Protein AF-A0A0E0EX25-F1 (afdb_monomer_lite)

Organism: NCBI:txid40149

Sequence (185 aa):
MSDLLLASSPVHKKVPVLIHNGKPICESRIILEYIIDEVFPVDGAALLPADPYDWAVARFWAAYIDDKFVAPWAPMFKGKTEEEKAEGIKQILAAVETLEGALKGCSKEKPFFGGGTVGLVDIMLGAHIPGVRATEVLTGAKIFNAAITPLLALWTERFGELDTPKKVLPDVNGMVEYVKRRQAQ

Foldseek 3Di:
DDPVLCVQCVPPSDDDWDQDPNHIDHDPLRVLVCCCVPVCVPVSCLQADPDVVSRVLLVVLLVLCVPQQVVLVVQLLAPPDPVSVVVSLVSNLVSLLVVLVCQVVQQVPALESSHPDHHSNLVSVLLCLLVQLLCCVVPVDDRCDCVRRVSSVSSNVVSCPDPVVVVPHDHNVVNNVVSVVSSVD

Radius of gyration: 17.14 Å; chains: 1; bounding box: 37×46×45 Å

Structure (mmCIF, N/CA/C/O backbone):
data_AF-A0A0E0EX25-F1
#
_entry.id   AF-A0A0E0EX25-F1
#
loop_
_atom_site.group_PDB
_atom_site.id
_atom_site.type_symbol
_atom_site.label_atom_id
_atom_site.label_alt_id
_atom_site.label_comp_id
_atom_site.label_asym_id
_atom_site.label_entity_id
_atom_site.label_seq_id
_atom_site.pdbx_PDB_ins_code
_atom_site.Cartn_x
_atom_site.Cartn_y
_atom_site.Cartn_z
_atom_site.occupancy
_atom_site.B_iso_or_equiv
_atom_site.auth_seq_id
_atom_site.auth_comp_id
_atom_site.auth_asym_id
_atom_site.auth_atom_id
_atom_site.pdbx_PDB_model_num
ATOM 1 N N . MET A 1 1 ? -3.903 -23.939 10.586 1.00 66.94 1 MET A N 1
ATOM 2 C CA . MET A 1 1 ? -2.856 -23.577 9.602 1.00 66.94 1 MET A CA 1
ATOM 3 C C . MET A 1 1 ? -2.668 -24.780 8.685 1.00 66.94 1 MET A C 1
ATOM 5 O O . MET A 1 1 ? -2.712 -25.876 9.220 1.00 66.94 1 MET A O 1
ATOM 9 N N . SER A 1 2 ? -2.539 -24.612 7.364 1.00 89.81 2 SER A N 1
ATOM 10 C CA . SER A 1 2 ? -2.389 -25.745 6.424 1.00 89.81 2 SER A CA 1
ATOM 11 C C . SER A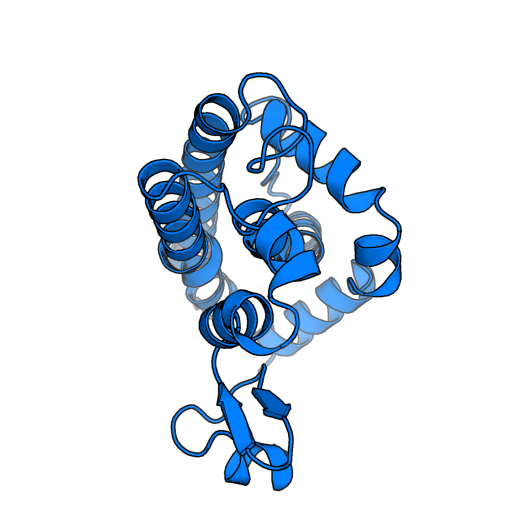 1 2 ? -0.974 -26.338 6.459 1.00 89.81 2 SER A C 1
ATOM 13 O O . SER A 1 2 ? -0.009 -25.578 6.566 1.00 89.81 2 SER A O 1
ATOM 15 N N . ASP A 1 3 ? -0.849 -27.660 6.303 1.00 92.88 3 ASP A N 1
ATOM 16 C CA . ASP A 1 3 ? 0.438 -28.373 6.234 1.00 92.88 3 ASP A CA 1
ATOM 17 C C . ASP A 1 3 ? 1.325 -27.854 5.097 1.00 92.88 3 ASP A C 1
ATOM 19 O O . ASP A 1 3 ? 2.529 -27.672 5.277 1.00 92.88 3 ASP A O 1
ATOM 23 N N . LEU A 1 4 ? 0.721 -27.508 3.953 1.00 93.44 4 LEU A N 1
ATOM 24 C CA . LEU A 1 4 ? 1.442 -26.930 2.817 1.00 93.44 4 LEU A CA 1
ATOM 25 C C . LEU A 1 4 ? 2.128 -25.610 3.194 1.00 93.44 4 LEU A C 1
ATOM 27 O O . LEU A 1 4 ? 3.269 -25.369 2.802 1.00 93.44 4 LEU A O 1
ATOM 31 N N . LEU A 1 5 ? 1.457 -24.759 3.975 1.00 92.75 5 LEU A N 1
ATOM 32 C CA . LEU A 1 5 ? 2.019 -23.481 4.415 1.00 92.75 5 LEU A CA 1
ATOM 33 C C . LEU A 1 5 ? 3.150 -23.686 5.426 1.00 92.75 5 LEU A C 1
ATOM 35 O O . LEU A 1 5 ? 4.168 -23.008 5.342 1.00 92.75 5 LEU A O 1
ATOM 39 N N . LEU A 1 6 ? 2.987 -24.621 6.365 1.00 92.62 6 LEU A N 1
ATOM 40 C CA . LEU A 1 6 ? 4.024 -24.932 7.350 1.00 92.62 6 LEU A CA 1
ATOM 41 C C . LEU A 1 6 ? 5.286 -25.494 6.684 1.00 92.62 6 LEU A C 1
ATOM 43 O O . LEU A 1 6 ? 6.388 -25.142 7.095 1.00 92.62 6 LEU A O 1
ATOM 47 N N . ALA A 1 7 ? 5.126 -26.305 5.635 1.00 93.88 7 ALA A N 1
ATOM 48 C CA . ALA A 1 7 ? 6.240 -26.810 4.839 1.00 93.88 7 ALA A CA 1
ATOM 49 C C . ALA A 1 7 ? 6.899 -25.714 3.983 1.00 93.88 7 ALA A C 1
ATOM 51 O O . ALA A 1 7 ? 8.119 -25.694 3.840 1.00 93.88 7 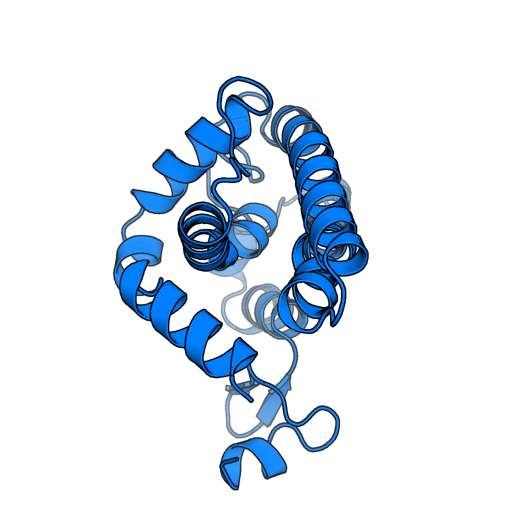ALA A O 1
ATOM 52 N N . SER A 1 8 ? 6.105 -24.792 3.430 1.00 94.50 8 SER A N 1
ATOM 53 C CA . SER A 1 8 ? 6.590 -23.785 2.474 1.00 94.50 8 SER A CA 1
ATOM 54 C C . SER A 1 8 ? 7.119 -22.501 3.133 1.00 94.50 8 SER A C 1
ATOM 56 O O . SER A 1 8 ? 7.941 -21.810 2.544 1.00 94.50 8 SER A O 1
ATOM 58 N N . SER A 1 9 ? 6.686 -22.179 4.355 1.00 94.75 9 SER A N 1
ATOM 59 C CA . SER A 1 9 ? 7.183 -21.056 5.169 1.00 94.75 9 SER A CA 1
ATOM 60 C C . SER A 1 9 ? 7.488 -21.533 6.597 1.00 94.75 9 SER A C 1
ATOM 62 O O . SER A 1 9 ? 6.801 -21.154 7.549 1.00 94.75 9 SER A O 1
ATOM 64 N N . PRO A 1 10 ? 8.505 -22.392 6.791 1.00 91.75 10 PRO A N 1
ATOM 65 C CA . PRO A 1 10 ? 8.758 -23.007 8.095 1.00 91.75 10 PRO A CA 1
ATOM 66 C C . PRO A 1 10 ? 9.225 -21.996 9.154 1.00 91.75 10 PRO A C 1
ATOM 68 O O . PRO A 1 10 ? 8.949 -22.181 10.341 1.00 91.75 10 PRO A O 1
ATOM 71 N N . VAL A 1 11 ? 9.894 -20.915 8.730 1.00 94.38 11 VAL A N 1
ATOM 72 C CA . VAL A 1 11 ? 10.439 -19.872 9.616 1.00 94.38 11 VAL A CA 1
ATOM 73 C C . VAL A 1 11 ? 9.329 -18.969 10.153 1.00 94.38 11 VAL A C 1
ATOM 75 O O . VAL A 1 11 ? 9.140 -18.869 11.364 1.00 94.38 11 VAL A O 1
ATOM 78 N N . HIS A 1 12 ? 8.577 -18.318 9.262 1.00 91.31 12 HIS A N 1
ATOM 79 C CA . HIS A 1 12 ? 7.596 -17.304 9.657 1.00 91.31 12 HIS A CA 1
ATOM 80 C C . HIS A 1 12 ? 6.173 -17.845 9.767 1.00 91.31 12 HIS A C 1
ATOM 82 O O . HIS A 1 12 ? 5.381 -17.281 10.521 1.00 91.31 12 HIS A O 1
ATOM 88 N N . LYS A 1 13 ? 5.847 -18.941 9.066 1.00 93.31 13 LYS A N 1
ATOM 89 C CA . LYS A 1 13 ? 4.508 -19.557 9.038 1.00 93.31 13 LYS A CA 1
ATOM 90 C C . LYS A 1 13 ? 3.436 -18.547 8.614 1.00 93.31 13 LYS A C 1
ATOM 92 O O . LYS A 1 13 ? 2.322 -18.545 9.142 1.00 93.31 13 LYS A O 1
ATOM 97 N N . LYS A 1 14 ? 3.802 -17.659 7.686 1.00 90.38 14 LYS A N 1
ATOM 98 C CA . LYS A 1 14 ? 2.995 -16.532 7.206 1.00 90.38 14 LYS A CA 1
ATOM 99 C C . LYS A 1 14 ? 2.774 -16.623 5.703 1.00 90.38 14 LYS A C 1
ATOM 101 O O . LYS A 1 14 ? 3.571 -17.207 4.978 1.00 90.38 14 LYS A O 1
ATOM 106 N N . VAL A 1 15 ? 1.676 -16.015 5.271 1.00 92.69 15 VAL A N 1
ATOM 107 C CA . VAL A 1 15 ? 1.385 -15.710 3.868 1.00 92.69 15 VAL A CA 1
ATOM 108 C C . VAL A 1 15 ? 1.755 -14.248 3.576 1.00 92.69 15 VAL A C 1
ATOM 110 O O . VAL A 1 15 ? 1.723 -13.443 4.513 1.00 92.69 15 VAL A O 1
ATOM 113 N N . PRO A 1 16 ? 2.047 -13.886 2.312 1.00 94.56 16 PRO A N 1
ATOM 114 C CA . PRO A 1 16 ? 2.053 -14.745 1.119 1.00 94.56 16 PRO A CA 1
ATOM 115 C C . PRO A 1 16 ? 3.285 -15.658 1.003 1.00 94.56 16 PRO A C 1
ATOM 117 O O . PRO A 1 16 ? 4.352 -15.364 1.535 1.00 94.56 16 PRO A O 1
ATOM 120 N N . VAL A 1 17 ? 3.106 -16.765 0.273 1.00 96.06 17 VAL A N 1
ATOM 121 C CA . VAL A 1 17 ? 4.180 -17.652 -0.199 1.00 96.06 17 VAL A CA 1
ATOM 122 C C 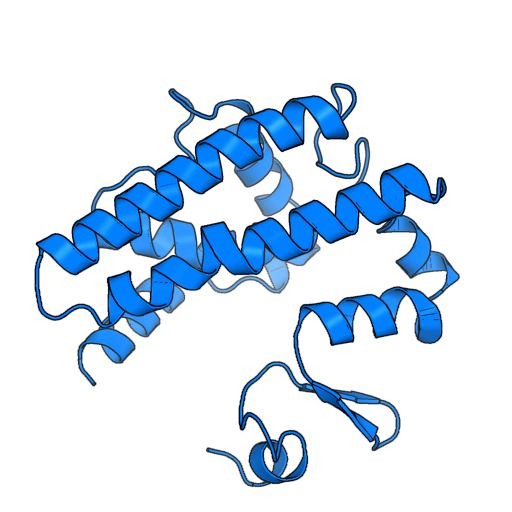. VAL A 1 17 ? 3.943 -17.924 -1.682 1.00 96.06 17 VAL A C 1
ATOM 124 O O . VAL A 1 17 ? 2.880 -18.426 -2.046 1.00 96.06 17 VAL A O 1
ATOM 127 N N . LEU A 1 18 ? 4.915 -17.598 -2.531 1.00 96.06 18 LEU A N 1
ATOM 128 C CA . LEU A 1 18 ? 4.928 -17.985 -3.941 1.00 96.06 18 LEU A CA 1
ATOM 129 C C . LEU A 1 18 ? 5.652 -19.325 -4.071 1.00 96.06 18 LEU A C 1
ATOM 131 O O . LEU A 1 18 ? 6.763 -19.465 -3.575 1.00 96.06 18 LEU A O 1
ATOM 135 N N . ILE A 1 19 ? 5.060 -20.299 -4.758 1.00 95.31 19 ILE A N 1
ATOM 136 C CA . ILE A 1 19 ? 5.727 -21.567 -5.077 1.00 95.31 19 ILE A CA 1
ATOM 137 C C . ILE A 1 19 ? 5.974 -21.596 -6.582 1.00 95.31 19 ILE A C 1
ATOM 139 O O . ILE A 1 19 ? 5.054 -21.854 -7.356 1.00 95.31 19 ILE A O 1
ATOM 143 N N . HIS A 1 20 ? 7.212 -21.334 -7.001 1.00 94.31 20 HIS A N 1
ATOM 144 C CA . HIS A 1 20 ? 7.607 -21.376 -8.408 1.00 94.31 20 HIS A CA 1
ATOM 145 C C . HIS A 1 20 ? 8.457 -22.625 -8.660 1.00 94.31 20 HIS A C 1
ATOM 147 O O . HIS A 1 20 ? 9.512 -22.804 -8.054 1.00 94.31 20 HIS A O 1
ATOM 153 N N . ASN A 1 21 ? 7.978 -23.530 -9.521 1.00 93.12 21 ASN A N 1
ATOM 154 C CA . ASN A 1 21 ? 8.639 -24.808 -9.832 1.00 93.12 21 ASN A CA 1
ATOM 155 C C . ASN A 1 21 ? 8.987 -25.637 -8.580 1.00 93.12 21 ASN A C 1
ATOM 157 O O . ASN A 1 21 ? 10.092 -26.159 -8.440 1.00 93.12 21 ASN A O 1
ATOM 161 N N . GLY A 1 22 ? 8.041 -25.712 -7.637 1.00 94.00 22 GLY A N 1
ATOM 162 C CA . GLY A 1 22 ? 8.198 -26.437 -6.372 1.00 94.00 22 GLY A CA 1
ATOM 163 C C . GLY A 1 22 ? 9.097 -25.747 -5.340 1.00 94.00 22 GLY A C 1
ATOM 164 O O . GLY A 1 22 ? 9.288 -26.292 -4.256 1.00 94.00 22 GLY A O 1
ATOM 165 N N . LYS A 1 23 ? 9.636 -24.558 -5.639 1.00 94.81 23 LYS A N 1
ATOM 166 C CA . LYS A 1 23 ? 10.504 -23.797 -4.734 1.00 94.81 23 LYS A CA 1
ATOM 167 C C . LYS A 1 23 ? 9.715 -22.658 -4.081 1.00 94.81 23 LYS A C 1
ATOM 169 O O . LYS A 1 23 ? 9.204 -21.801 -4.806 1.00 94.81 23 LYS A O 1
ATOM 174 N N . PRO A 1 24 ? 9.580 -22.644 -2.744 1.00 96.31 24 PRO A N 1
ATOM 175 C CA . PRO A 1 24 ? 8.846 -21.598 -2.052 1.00 96.31 24 PRO A CA 1
ATOM 176 C C . PRO A 1 24 ? 9.686 -20.327 -1.882 1.00 96.31 24 PRO A C 1
ATOM 178 O O . PRO A 1 24 ? 10.877 -20.384 -1.581 1.00 96.31 24 PRO A O 1
ATOM 181 N N . ILE A 1 25 ? 9.031 -19.178 -2.021 1.00 96.69 25 ILE A N 1
ATOM 182 C CA . ILE A 1 25 ? 9.562 -17.834 -1.793 1.00 96.69 25 ILE A CA 1
ATOM 183 C C . ILE A 1 25 ? 8.568 -17.124 -0.876 1.00 96.69 25 ILE A C 1
ATOM 185 O O . ILE A 1 25 ? 7.368 -17.103 -1.150 1.00 96.69 25 ILE A O 1
ATOM 189 N N . CYS A 1 26 ? 9.057 -16.601 0.245 1.00 96.25 26 CYS A N 1
ATOM 190 C CA . CYS A 1 26 ? 8.251 -15.951 1.280 1.00 96.25 26 CYS A CA 1
ATOM 191 C C . CYS A 1 26 ? 8.414 -14.429 1.230 1.00 96.25 26 CYS A C 1
ATOM 193 O O . CYS A 1 26 ? 9.350 -13.940 0.606 1.00 96.25 26 CYS A O 1
ATOM 195 N N . GLU A 1 27 ? 7.553 -13.725 1.973 1.00 93.69 27 GLU A N 1
ATOM 196 C CA . GLU A 1 27 ? 7.501 -12.260 2.110 1.00 93.69 27 GLU A CA 1
ATOM 197 C C . GLU A 1 27 ? 7.039 -11.547 0.832 1.00 93.69 27 GLU A C 1
ATOM 199 O O . GLU A 1 27 ? 7.623 -11.694 -0.237 1.00 93.69 27 GLU A O 1
ATOM 204 N N . SER A 1 28 ? 5.981 -10.738 0.934 1.00 93.69 28 SER A N 1
ATOM 205 C CA . SER A 1 28 ? 5.341 -10.079 -0.218 1.00 93.69 28 SER A CA 1
ATOM 206 C C . SER A 1 28 ? 6.319 -9.256 -1.055 1.00 93.69 28 SER A C 1
ATOM 208 O O . SER A 1 28 ? 6.321 -9.374 -2.278 1.00 93.69 28 SER A O 1
ATOM 210 N N . ARG A 1 29 ? 7.176 -8.458 -0.407 1.00 91.25 29 ARG A N 1
ATOM 211 C CA . ARG A 1 29 ? 8.156 -7.615 -1.100 1.00 91.25 29 ARG A CA 1
ATOM 212 C C . ARG A 1 29 ? 9.234 -8.437 -1.813 1.00 91.25 29 ARG A C 1
ATOM 214 O O . ARG A 1 29 ? 9.551 -8.135 -2.956 1.00 91.25 29 ARG A O 1
ATOM 221 N N . ILE A 1 30 ? 9.738 -9.501 -1.183 1.00 92.94 30 ILE A N 1
ATOM 222 C CA . ILE A 1 30 ? 10.729 -10.404 -1.797 1.00 92.94 30 ILE A CA 1
ATOM 223 C C . ILE A 1 30 ? 10.100 -11.167 -2.970 1.00 92.94 30 ILE A C 1
ATOM 225 O O . ILE A 1 30 ? 10.722 -11.320 -4.016 1.00 92.94 30 ILE A O 1
ATOM 229 N N . ILE A 1 31 ? 8.848 -11.610 -2.825 1.00 94.31 31 ILE A N 1
ATOM 230 C CA . ILE A 1 31 ? 8.086 -12.242 -3.907 1.00 94.31 31 ILE A CA 1
ATOM 231 C C . ILE A 1 31 ? 7.935 -11.282 -5.093 1.00 94.31 31 ILE A C 1
ATOM 233 O O . ILE A 1 31 ? 8.153 -11.697 -6.227 1.00 94.31 31 ILE A O 1
ATOM 237 N N . LEU A 1 32 ? 7.578 -10.016 -4.850 1.00 91.00 32 LEU A N 1
ATOM 238 C CA . LEU A 1 32 ? 7.462 -9.012 -5.911 1.00 91.00 32 LEU A CA 1
ATOM 239 C C . LEU A 1 32 ? 8.802 -8.762 -6.606 1.00 91.00 32 LEU A C 1
ATOM 241 O O . LEU A 1 32 ? 8.840 -8.772 -7.831 1.00 91.00 32 LEU A O 1
ATOM 245 N N . GLU A 1 33 ? 9.889 -8.598 -5.849 1.00 88.62 33 GLU A N 1
ATOM 246 C CA . GLU A 1 33 ? 11.242 -8.449 -6.404 1.00 88.62 33 GLU A CA 1
ATOM 247 C C . GLU A 1 33 ? 11.617 -9.653 -7.283 1.00 88.62 33 GLU A C 1
ATOM 249 O O . GLU A 1 33 ? 12.028 -9.471 -8.422 1.00 88.62 33 GLU A O 1
ATOM 254 N N . TYR A 1 34 ? 11.365 -10.881 -6.823 1.00 91.19 34 TYR A N 1
ATOM 255 C CA . TYR A 1 34 ? 11.604 -12.088 -7.617 1.00 91.19 34 TYR A CA 1
ATOM 256 C C . TYR A 1 34 ? 10.767 -12.143 -8.903 1.00 91.19 34 TYR A C 1
ATOM 258 O O . TYR A 1 34 ? 11.266 -12.511 -9.965 1.00 91.19 34 TYR A O 1
ATOM 266 N N . ILE A 1 35 ? 9.482 -11.789 -8.824 1.00 90.12 35 ILE A N 1
ATOM 267 C CA . ILE A 1 35 ? 8.600 -11.761 -9.996 1.00 90.12 35 ILE A CA 1
ATOM 268 C C . ILE A 1 35 ? 9.120 -10.758 -11.029 1.00 90.12 35 ILE A C 1
ATOM 270 O O . ILE A 1 35 ? 9.128 -11.071 -12.219 1.00 90.12 35 ILE A O 1
ATOM 274 N N . ILE A 1 36 ? 9.549 -9.583 -10.566 1.00 86.75 36 ILE A N 1
ATOM 275 C CA . ILE A 1 36 ? 10.040 -8.499 -11.413 1.00 86.75 36 ILE A CA 1
ATOM 276 C C . ILE A 1 36 ? 11.385 -8.853 -12.049 1.00 86.75 36 ILE A C 1
ATOM 278 O O . ILE A 1 36 ? 11.526 -8.691 -13.256 1.00 86.75 36 ILE A O 1
ATOM 282 N N . ASP A 1 37 ? 12.343 -9.346 -11.265 1.00 82.94 37 ASP A N 1
ATOM 283 C CA . ASP A 1 37 ? 13.721 -9.541 -11.724 1.00 82.94 37 ASP A CA 1
ATOM 284 C C . ASP A 1 37 ? 13.894 -10.858 -12.510 1.00 82.94 37 ASP A C 1
ATOM 286 O O . ASP A 1 37 ? 14.666 -10.909 -13.465 1.00 82.94 37 ASP A O 1
ATOM 290 N N . GLU A 1 38 ? 13.160 -11.920 -12.151 1.00 83.69 38 GLU A N 1
ATOM 291 C CA . GLU A 1 38 ? 13.443 -13.284 -12.633 1.00 83.69 38 GLU A CA 1
ATOM 292 C C . GLU A 1 38 ? 12.303 -13.923 -13.439 1.00 83.69 38 GLU A C 1
ATOM 294 O O . GLU A 1 38 ? 12.555 -14.655 -14.396 1.00 83.69 38 GLU A O 1
ATOM 299 N N . VAL A 1 39 ? 11.039 -13.704 -13.060 1.00 83.88 39 VAL A N 1
ATOM 300 C CA . VAL A 1 39 ? 9.907 -14.434 -13.673 1.00 83.88 39 VAL A CA 1
ATOM 301 C C . VAL A 1 39 ? 9.378 -13.722 -14.913 1.00 83.88 39 VAL A C 1
ATOM 303 O O . VAL A 1 39 ? 9.138 -14.358 -15.938 1.00 83.88 39 VAL A O 1
ATOM 306 N N . PHE A 1 40 ? 9.211 -12.404 -14.829 1.00 84.00 40 PHE A N 1
ATOM 307 C CA . PHE A 1 40 ? 8.751 -11.567 -15.931 1.00 84.00 40 PHE A CA 1
ATOM 308 C C . PHE A 1 40 ? 9.690 -10.370 -16.100 1.00 84.00 40 PHE A C 1
ATOM 310 O O . PHE A 1 40 ? 9.257 -9.242 -15.915 1.00 84.00 40 PHE A O 1
ATOM 317 N N . PRO A 1 41 ? 10.965 -10.564 -16.473 1.00 77.81 41 PRO A N 1
ATOM 318 C CA . PRO A 1 41 ? 11.944 -9.474 -16.503 1.00 77.81 41 PRO A CA 1
ATOM 319 C C . PRO A 1 41 ? 11.566 -8.333 -17.456 1.00 77.81 41 PRO A C 1
ATOM 321 O O . PRO A 1 41 ? 11.896 -7.182 -17.200 1.00 77.81 41 PRO A O 1
ATOM 324 N N . VAL A 1 42 ? 10.847 -8.619 -18.547 1.00 78.06 42 VAL A N 1
ATOM 325 C CA . VAL A 1 42 ? 10.427 -7.591 -19.515 1.00 78.06 42 VAL A CA 1
ATOM 326 C C . VAL A 1 42 ? 9.202 -6.820 -19.016 1.00 78.06 42 VAL A C 1
ATOM 328 O O . VAL A 1 42 ? 9.245 -5.596 -18.920 1.00 78.06 42 VAL A O 1
ATOM 331 N N . ASP A 1 43 ? 8.122 -7.522 -18.665 1.00 75.38 43 ASP A N 1
ATOM 332 C CA . ASP A 1 43 ? 6.877 -6.884 -18.212 1.00 75.38 43 ASP A CA 1
ATOM 333 C C . ASP A 1 43 ? 6.992 -6.339 -16.778 1.00 75.38 43 ASP A C 1
ATOM 335 O O . ASP A 1 43 ? 6.430 -5.301 -16.440 1.00 75.38 43 ASP A O 1
ATOM 339 N N . GLY A 1 44 ? 7.754 -7.021 -15.928 1.00 70.38 44 GLY A N 1
ATOM 340 C CA . GLY A 1 44 ? 8.040 -6.657 -14.545 1.00 70.38 44 GLY A CA 1
ATOM 341 C C . GLY A 1 44 ? 8.963 -5.450 -14.429 1.00 70.38 44 GLY A C 1
ATOM 342 O O . GLY A 1 44 ? 8.747 -4.623 -13.544 1.00 70.38 44 GLY A O 1
ATOM 343 N N . ALA A 1 45 ? 9.917 -5.268 -15.353 1.00 69.44 45 ALA A N 1
ATOM 344 C CA . ALA A 1 45 ? 10.720 -4.045 -15.412 1.00 69.44 45 ALA A CA 1
ATOM 345 C C . ALA A 1 45 ? 9.855 -2.786 -15.584 1.00 69.44 45 ALA A C 1
ATOM 347 O O . ALA A 1 45 ? 10.257 -1.718 -15.138 1.00 69.44 45 ALA A O 1
ATOM 348 N N . ALA A 1 46 ? 8.642 -2.892 -16.143 1.00 77.69 46 ALA A N 1
ATOM 349 C CA . ALA A 1 46 ? 7.715 -1.762 -16.230 1.00 77.69 46 ALA A CA 1
ATOM 350 C C . ALA A 1 46 ? 7.191 -1.282 -14.858 1.00 77.69 46 ALA A C 1
ATOM 352 O O . ALA A 1 46 ? 6.652 -0.178 -14.765 1.00 77.69 46 ALA A O 1
ATOM 353 N N . LEU A 1 47 ? 7.351 -2.082 -13.794 1.00 80.75 47 LEU A N 1
ATOM 354 C CA . LEU A 1 47 ? 6.981 -1.724 -12.419 1.00 80.75 47 LEU A CA 1
ATOM 355 C C . LEU A 1 47 ? 8.088 -0.969 -11.673 1.00 80.75 47 LEU A C 1
ATOM 357 O O . LEU A 1 47 ? 7.840 -0.440 -10.583 1.00 80.75 47 LEU A O 1
ATOM 361 N N . LEU A 1 48 ? 9.298 -0.915 -12.231 1.00 81.00 48 LEU A N 1
ATOM 362 C CA . LEU A 1 48 ? 10.441 -0.231 -11.643 1.00 81.00 48 LEU A CA 1
ATOM 363 C C . LEU A 1 48 ? 10.938 0.891 -12.561 1.00 81.00 48 LEU A C 1
ATOM 365 O O . LEU A 1 48 ? 10.897 0.772 -13.784 1.00 81.00 48 LEU A O 1
ATOM 369 N N . PRO A 1 49 ? 11.448 1.993 -11.996 1.00 81.44 49 PRO A N 1
ATOM 370 C CA . PRO A 1 49 ? 12.185 2.967 -12.785 1.00 81.44 49 PRO A CA 1
ATOM 371 C C . PRO A 1 49 ? 13.436 2.336 -13.411 1.00 81.44 49 PRO A C 1
ATOM 373 O O . PRO A 1 49 ? 14.133 1.559 -12.763 1.00 81.44 49 PRO A O 1
ATOM 376 N N . ALA A 1 50 ? 13.746 2.710 -14.655 1.00 81.62 50 ALA A N 1
ATOM 377 C CA . ALA A 1 50 ? 14.945 2.233 -15.349 1.00 81.62 50 ALA A CA 1
ATOM 378 C C . ALA A 1 50 ? 16.249 2.800 -14.756 1.00 81.62 50 ALA A C 1
ATOM 380 O O . ALA A 1 50 ? 17.308 2.189 -14.879 1.00 81.62 50 ALA A O 1
ATOM 381 N N . ASP A 1 51 ? 16.178 3.983 -14.144 1.00 88.25 51 ASP A N 1
ATOM 382 C CA . ASP A 1 51 ? 17.325 4.615 -13.505 1.00 88.25 51 ASP A CA 1
ATOM 383 C C . ASP A 1 51 ? 17.618 3.959 -12.136 1.00 88.25 51 ASP A C 1
ATOM 385 O O . ASP A 1 51 ? 16.707 3.846 -11.309 1.00 88.25 51 ASP A O 1
ATOM 389 N N . PRO A 1 52 ? 18.869 3.536 -11.856 1.00 89.69 52 PRO A N 1
ATOM 390 C CA . PRO A 1 52 ? 19.212 2.861 -10.603 1.00 89.69 52 PRO A CA 1
ATOM 391 C C . PRO A 1 52 ? 18.937 3.681 -9.337 1.00 89.69 52 PRO A C 1
ATOM 393 O O . PRO A 1 52 ? 18.669 3.103 -8.281 1.00 89.69 52 PRO A O 1
ATOM 396 N N . TYR A 1 53 ? 19.013 5.012 -9.414 1.00 91.44 53 TYR A N 1
ATOM 397 C CA . TYR A 1 53 ? 18.700 5.874 -8.281 1.00 91.44 53 TYR A CA 1
ATOM 398 C C . TYR A 1 53 ? 17.189 5.919 -8.044 1.00 91.44 53 TYR A C 1
ATOM 400 O O . TYR A 1 53 ? 16.744 5.644 -6.928 1.00 91.44 53 TYR A O 1
ATOM 408 N N . ASP A 1 54 ? 16.392 6.169 -9.086 1.00 89.50 54 ASP A N 1
ATOM 409 C CA . ASP A 1 54 ? 14.926 6.145 -8.980 1.00 89.50 54 ASP A CA 1
ATOM 410 C C . ASP A 1 54 ? 14.430 4.757 -8.508 1.00 89.50 54 ASP A C 1
ATOM 412 O O . ASP A 1 54 ? 13.485 4.650 -7.720 1.00 89.50 54 ASP A O 1
ATOM 416 N N . TRP A 1 55 ? 15.117 3.682 -8.905 1.00 89.19 55 TRP A N 1
ATOM 417 C CA . TRP A 1 55 ? 14.868 2.328 -8.410 1.00 89.19 55 TRP A CA 1
ATOM 418 C C . TRP A 1 55 ? 15.098 2.183 -6.901 1.00 89.19 55 TRP A C 1
ATOM 420 O O . TRP A 1 55 ? 14.239 1.657 -6.184 1.00 89.19 55 TRP A O 1
ATOM 430 N N . ALA A 1 56 ? 16.235 2.666 -6.394 1.00 92.88 56 ALA A N 1
ATOM 431 C CA . ALA A 1 56 ? 16.525 2.666 -4.962 1.00 92.88 56 ALA A CA 1
ATOM 432 C C . ALA A 1 56 ? 15.496 3.493 -4.172 1.00 92.88 56 ALA A C 1
ATOM 434 O O . ALA A 1 56 ? 15.067 3.073 -3.095 1.00 92.88 56 ALA A O 1
ATOM 435 N N . VAL A 1 57 ? 15.039 4.619 -4.728 1.00 94.75 57 VAL A N 1
ATOM 436 C CA . VAL A 1 57 ? 13.975 5.446 -4.137 1.00 94.75 57 VAL A CA 1
ATOM 437 C C . VAL A 1 57 ? 12.649 4.681 -4.059 1.00 94.75 57 VAL A C 1
ATOM 439 O O . VAL A 1 57 ? 11.990 4.706 -3.019 1.00 94.75 57 VAL A O 1
ATOM 442 N N . ALA A 1 58 ? 12.264 3.940 -5.104 1.00 93.19 58 ALA A N 1
ATOM 443 C CA . ALA A 1 58 ? 11.052 3.118 -5.077 1.00 93.19 58 ALA A CA 1
ATOM 444 C C . ALA A 1 58 ? 11.115 2.026 -3.991 1.00 93.19 58 ALA A C 1
ATOM 446 O O . ALA A 1 58 ? 10.151 1.824 -3.249 1.00 93.19 58 ALA A O 1
ATOM 447 N N . ARG A 1 59 ? 12.266 1.355 -3.843 1.00 93.44 59 ARG A N 1
ATOM 448 C CA . ARG A 1 59 ? 12.488 0.356 -2.781 1.00 93.44 59 ARG A CA 1
ATOM 449 C C . ARG A 1 59 ? 12.461 0.966 -1.383 1.00 93.44 59 ARG A C 1
ATOM 451 O O . ARG A 1 59 ? 11.905 0.357 -0.470 1.00 93.44 59 ARG A O 1
ATOM 458 N N . PHE A 1 60 ? 13.013 2.166 -1.218 1.00 96.50 60 PHE A N 1
ATOM 459 C CA . PHE A 1 60 ? 12.933 2.907 0.038 1.00 96.50 60 PHE A CA 1
ATOM 460 C C . PHE A 1 60 ? 11.476 3.161 0.442 1.00 96.50 60 PHE A C 1
ATOM 462 O O . PHE A 1 60 ? 11.094 2.865 1.572 1.00 96.50 60 PHE A O 1
ATOM 469 N N . TRP A 1 61 ? 10.638 3.640 -0.482 1.00 97.50 61 TRP A N 1
ATOM 470 C CA . TRP A 1 61 ? 9.225 3.883 -0.186 1.00 97.50 61 TRP A CA 1
ATOM 471 C C . TRP A 1 61 ? 8.436 2.597 0.066 1.00 97.50 61 TRP A C 1
ATOM 473 O O . TRP A 1 61 ? 7.575 2.585 0.942 1.00 97.50 61 TRP A O 1
ATOM 483 N N . ALA A 1 62 ? 8.757 1.500 -0.625 1.00 94.88 62 ALA A N 1
ATOM 484 C CA . ALA A 1 62 ? 8.179 0.192 -0.322 1.00 94.88 62 ALA A CA 1
ATOM 485 C C . ALA A 1 62 ? 8.493 -0.253 1.121 1.00 94.88 62 ALA A C 1
ATOM 487 O O . ALA A 1 62 ? 7.590 -0.672 1.839 1.00 94.88 62 ALA A O 1
ATOM 488 N N . ALA A 1 63 ? 9.741 -0.091 1.574 1.00 96.06 63 ALA A N 1
ATOM 489 C CA . ALA A 1 63 ? 10.122 -0.380 2.958 1.00 96.06 63 ALA A CA 1
ATOM 490 C C . ALA A 1 63 ? 9.448 0.575 3.960 1.00 96.06 63 ALA A C 1
ATOM 492 O O . ALA A 1 63 ? 8.974 0.143 5.008 1.00 96.06 63 ALA A O 1
ATOM 493 N N . TYR A 1 64 ? 9.335 1.864 3.621 1.00 98.00 64 TYR A N 1
ATOM 494 C CA . TYR A 1 64 ? 8.610 2.836 4.442 1.00 98.00 64 TYR A CA 1
ATOM 495 C C . TYR A 1 64 ? 7.145 2.428 4.647 1.00 98.00 64 TYR A C 1
ATOM 497 O O . TYR A 1 64 ? 6.625 2.555 5.754 1.00 98.00 64 TYR A O 1
ATOM 505 N N . ILE A 1 65 ? 6.477 1.921 3.605 1.00 97.88 65 ILE A N 1
ATOM 506 C CA . ILE A 1 65 ? 5.101 1.423 3.707 1.00 97.88 65 ILE A CA 1
ATOM 507 C C . ILE A 1 65 ? 5.028 0.281 4.725 1.00 97.88 65 ILE A C 1
ATOM 509 O O . ILE A 1 65 ? 4.217 0.359 5.646 1.00 97.88 65 ILE A O 1
ATOM 513 N N . ASP A 1 66 ? 5.895 -0.728 4.623 1.00 94.56 66 ASP A N 1
ATOM 514 C CA . ASP A 1 66 ? 5.914 -1.848 5.573 1.00 94.56 66 ASP A CA 1
ATOM 515 C C . ASP A 1 66 ? 6.129 -1.358 7.021 1.00 94.56 66 ASP A C 1
ATOM 517 O O . ASP A 1 66 ? 5.359 -1.692 7.928 1.00 94.56 66 ASP A O 1
ATOM 521 N N . ASP A 1 67 ? 7.126 -0.497 7.232 1.00 96.00 67 ASP A N 1
ATOM 522 C CA . ASP A 1 67 ? 7.584 -0.101 8.567 1.00 96.00 67 ASP A CA 1
ATOM 523 C C . ASP A 1 67 ? 6.714 0.966 9.240 1.00 96.00 67 ASP A C 1
ATOM 525 O O . ASP A 1 67 ? 6.584 0.986 10.466 1.00 96.00 67 ASP A O 1
ATOM 529 N N . LYS A 1 68 ? 6.177 1.913 8.465 1.00 97.25 68 LYS A N 1
ATOM 530 C CA . LYS A 1 68 ? 5.510 3.115 8.995 1.00 97.25 68 LYS A CA 1
ATOM 531 C C . LYS A 1 68 ? 4.022 3.138 8.726 1.00 97.25 68 LYS A C 1
ATOM 533 O O . LYS A 1 68 ? 3.288 3.690 9.537 1.00 97.25 68 LYS A O 1
ATOM 538 N N . PHE A 1 69 ? 3.572 2.536 7.630 1.00 96.75 69 PHE A N 1
ATOM 539 C CA . PHE A 1 69 ? 2.154 2.495 7.302 1.00 96.75 69 PHE A CA 1
ATOM 540 C C . PHE A 1 69 ? 1.497 1.189 7.748 1.00 96.75 69 PHE A C 1
ATOM 542 O O . PHE A 1 69 ? 0.419 1.244 8.329 1.00 96.75 69 PHE A O 1
ATOM 549 N N . VAL A 1 70 ? 2.134 0.032 7.535 1.00 94.50 70 VAL A N 1
ATOM 550 C CA . VAL A 1 70 ? 1.552 -1.294 7.813 1.00 94.50 70 VAL A CA 1
ATOM 551 C C . VAL A 1 70 ? 1.820 -1.754 9.243 1.00 94.50 70 VAL A C 1
ATOM 553 O O . VAL A 1 70 ? 0.897 -2.217 9.915 1.00 94.50 70 VAL A O 1
ATOM 556 N N . ALA A 1 71 ? 3.047 -1.614 9.753 1.00 93.31 71 ALA A N 1
ATOM 557 C CA . ALA A 1 71 ? 3.395 -2.080 11.098 1.00 93.31 71 ALA A CA 1
ATOM 558 C C . ALA A 1 71 ? 2.458 -1.568 12.220 1.00 93.31 71 ALA A C 1
ATOM 560 O O . ALA A 1 71 ? 2.089 -2.386 13.072 1.00 93.31 71 ALA A O 1
ATOM 561 N N . PRO A 1 72 ? 1.983 -0.299 12.220 1.00 93.31 72 PRO A N 1
ATOM 562 C CA . PRO A 1 72 ? 1.071 0.203 13.255 1.00 93.31 72 PRO A CA 1
ATOM 563 C C . PRO A 1 72 ? -0.320 -0.451 13.273 1.00 93.31 72 PRO A C 1
ATOM 565 O O . PRO A 1 72 ? -1.028 -0.367 14.277 1.00 93.31 72 PRO A O 1
ATOM 568 N N . TRP A 1 73 ? -0.719 -1.169 12.217 1.00 88.12 73 TRP A N 1
ATOM 569 C CA . TRP A 1 73 ? -2.001 -1.884 12.185 1.00 88.12 73 TRP A CA 1
ATOM 570 C C . TRP A 1 73 ? -2.055 -3.026 13.199 1.00 88.12 73 TRP A C 1
ATOM 572 O O . TRP A 1 73 ? -3.112 -3.327 13.756 1.00 88.12 73 TRP A O 1
ATOM 582 N N . ALA A 1 74 ? -0.916 -3.674 13.458 1.00 84.31 74 ALA A N 1
ATOM 583 C CA . ALA A 1 74 ? -0.839 -4.766 14.418 1.00 84.31 74 ALA A CA 1
ATOM 584 C C . ALA A 1 74 ? -1.181 -4.319 15.855 1.00 84.31 74 ALA A C 1
ATOM 586 O O . ALA A 1 74 ? -2.083 -4.929 16.437 1.00 84.31 74 ALA A O 1
ATOM 587 N N . PRO A 1 75 ? -0.536 -3.286 16.438 1.00 79.12 75 PRO A N 1
ATOM 588 C CA . PRO A 1 75 ? -0.933 -2.759 17.740 1.00 79.12 75 PRO A CA 1
ATOM 589 C C . PRO A 1 75 ? -2.300 -2.066 17.699 1.00 79.12 75 PRO A C 1
ATOM 591 O O . PRO A 1 75 ? -3.039 -2.190 18.663 1.00 79.12 75 PRO A O 1
ATOM 594 N N . MET A 1 7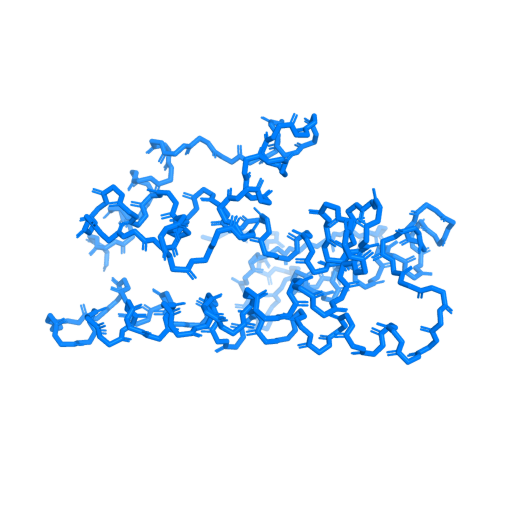6 ? -2.713 -1.440 16.590 1.00 81.25 76 MET A N 1
ATOM 595 C CA . MET A 1 76 ? -4.059 -0.855 16.486 1.00 81.25 76 MET A CA 1
ATOM 596 C C . MET A 1 76 ? -5.176 -1.901 16.647 1.00 81.25 76 MET A C 1
ATOM 598 O O . MET A 1 76 ? -6.194 -1.633 17.278 1.00 81.25 76 MET A O 1
ATOM 602 N N . PHE A 1 77 ? -5.006 -3.109 16.102 1.00 77.38 77 PHE A N 1
ATOM 603 C CA . PHE A 1 77 ? -6.022 -4.161 16.230 1.00 77.38 77 PHE A CA 1
ATOM 604 C C . PHE A 1 77 ? -5.869 -5.048 17.462 1.00 77.38 77 PHE A C 1
ATOM 606 O O . PHE A 1 77 ? -6.858 -5.631 17.897 1.00 77.38 77 PHE A O 1
ATOM 613 N N . LYS A 1 78 ? -4.654 -5.179 18.005 1.00 78.31 78 LYS A N 1
ATOM 614 C CA . LYS A 1 78 ? -4.367 -6.022 19.179 1.00 78.31 78 LYS A CA 1
ATOM 615 C C . LYS A 1 78 ? -4.240 -5.239 20.484 1.00 78.31 78 LYS A C 1
ATOM 617 O O . LYS A 1 78 ? -4.084 -5.854 21.538 1.00 78.31 78 LYS A O 1
ATOM 622 N N . GLY A 1 79 ? -4.251 -3.912 20.403 1.00 77.00 79 GLY A N 1
ATOM 623 C CA . GLY A 1 79 ? -4.143 -3.011 21.537 1.00 77.00 79 GLY A CA 1
ATOM 624 C C . GLY A 1 79 ? -5.279 -3.255 22.516 1.00 77.00 79 GLY A C 1
ATOM 625 O O . GLY A 1 79 ? -6.443 -3.395 22.128 1.00 77.00 79 GLY A O 1
ATOM 626 N N . LYS A 1 80 ? -4.924 -3.344 23.793 1.00 76.50 80 LYS A N 1
ATOM 627 C CA . LYS A 1 80 ? -5.861 -3.597 24.888 1.00 76.50 80 LYS A CA 1
ATOM 628 C C . LYS A 1 80 ? -6.460 -2.304 25.419 1.00 76.50 80 LYS A C 1
ATOM 630 O O . LYS A 1 80 ? -7.527 -2.353 26.026 1.00 76.50 80 LYS A O 1
ATOM 635 N N . THR A 1 81 ? -5.787 -1.177 25.197 1.00 84.81 81 THR A N 1
ATOM 636 C CA . THR A 1 81 ? -6.243 0.141 25.642 1.00 84.81 81 THR A CA 1
ATOM 637 C C . THR A 1 81 ? -6.610 1.033 24.462 1.00 84.81 81 THR A C 1
ATOM 639 O O . THR A 1 81 ? -6.155 0.829 23.334 1.00 84.81 81 THR A O 1
ATOM 642 N N . GLU A 1 82 ? -7.456 2.028 24.713 1.00 85.12 82 GLU A N 1
ATOM 643 C CA . GLU A 1 82 ? -7.837 3.005 23.691 1.00 85.12 82 GLU A CA 1
ATOM 644 C C . GLU A 1 82 ? -6.653 3.898 23.294 1.00 85.12 82 GLU A C 1
ATOM 646 O O . GLU A 1 82 ? -6.549 4.301 22.138 1.00 85.12 82 GLU A O 1
ATOM 651 N N . GLU A 1 83 ? -5.699 4.133 24.200 1.00 87.81 83 GLU A N 1
ATOM 652 C CA . GLU A 1 83 ? -4.465 4.868 23.909 1.00 87.81 83 GLU A CA 1
ATOM 653 C C . GLU A 1 83 ? -3.581 4.134 22.893 1.00 87.81 83 GLU A C 1
ATOM 655 O O . GLU A 1 83 ? -3.074 4.758 21.962 1.00 87.81 83 GLU A O 1
ATOM 660 N N . GLU A 1 84 ? -3.421 2.811 23.024 1.00 85.25 84 GLU A N 1
ATOM 661 C CA . GLU A 1 84 ? -2.648 2.001 22.070 1.00 85.25 84 GLU A CA 1
ATOM 662 C C . GLU A 1 84 ? -3.277 2.031 20.670 1.00 85.25 84 GLU A C 1
ATOM 664 O O . GLU A 1 84 ? -2.574 2.164 19.663 1.00 85.25 84 GLU A O 1
ATOM 669 N N . LYS A 1 85 ? -4.613 1.957 20.599 1.00 85.62 85 LYS A N 1
ATOM 670 C CA . LYS A 1 85 ? -5.352 2.056 19.333 1.00 85.62 85 LYS A CA 1
ATOM 671 C C . LYS A 1 85 ? -5.216 3.446 18.711 1.00 85.62 85 LYS A C 1
ATOM 673 O O . LYS A 1 85 ? -4.957 3.555 17.512 1.00 85.62 85 LYS A O 1
ATOM 678 N N . ALA A 1 86 ? -5.355 4.497 19.518 1.00 89.38 86 ALA A N 1
ATOM 679 C CA . ALA A 1 86 ? -5.246 5.882 19.073 1.00 89.38 86 ALA A CA 1
ATOM 680 C C . ALA A 1 86 ? -3.835 6.222 18.568 1.00 89.38 86 ALA A C 1
ATOM 682 O O . ALA A 1 86 ? -3.696 6.886 17.540 1.00 89.38 86 ALA A O 1
ATOM 683 N N . GLU A 1 87 ? -2.787 5.733 19.236 1.00 91.56 87 GLU A N 1
ATOM 684 C CA . GLU A 1 87 ? -1.406 5.918 18.782 1.00 91.56 87 GLU A CA 1
ATOM 685 C C . GLU A 1 87 ? -1.150 5.186 17.454 1.00 91.56 87 GLU A C 1
ATOM 687 O O . GLU A 1 87 ? -0.511 5.749 16.568 1.00 91.56 87 GLU A O 1
ATOM 692 N N . GLY A 1 88 ? -1.724 3.994 17.255 1.00 92.12 88 GLY A N 1
ATOM 693 C CA . GLY A 1 88 ? -1.679 3.298 15.965 1.00 92.12 88 GLY A CA 1
ATOM 694 C C . GLY A 1 88 ? -2.304 4.115 14.828 1.00 92.12 88 GLY A C 1
ATOM 695 O O . GLY A 1 88 ? -1.673 4.308 13.788 1.00 92.12 88 GLY A O 1
ATOM 696 N N . ILE A 1 89 ? -3.503 4.671 15.042 1.00 92.06 89 ILE A N 1
ATOM 697 C CA . ILE A 1 89 ? -4.165 5.555 14.063 1.00 92.06 89 ILE A CA 1
ATOM 698 C C . ILE A 1 89 ? -3.305 6.789 13.774 1.00 92.06 89 ILE A C 1
ATOM 700 O O . ILE A 1 89 ? -3.096 7.141 12.616 1.00 92.06 89 ILE A O 1
ATOM 704 N N . LYS A 1 90 ? -2.764 7.432 14.810 1.00 94.25 90 LYS A N 1
ATOM 705 C CA . LYS A 1 90 ? -1.899 8.608 14.667 1.00 94.25 90 LYS A CA 1
ATOM 706 C C . LYS A 1 90 ? -0.642 8.310 13.846 1.00 94.25 90 LYS A C 1
ATOM 708 O O . LYS A 1 90 ? -0.270 9.117 12.998 1.00 94.25 90 LYS A O 1
ATOM 713 N N . GLN A 1 91 ? -0.008 7.157 14.058 1.00 96.25 91 GLN A N 1
ATOM 714 C CA . GLN A 1 91 ? 1.154 6.726 13.274 1.00 96.25 91 GLN A CA 1
ATOM 715 C C . GLN A 1 91 ? 0.795 6.484 11.805 1.00 96.25 91 GLN A C 1
ATOM 717 O O . GLN A 1 91 ? 1.529 6.928 10.924 1.00 96.25 91 GLN A O 1
ATOM 722 N N . ILE A 1 92 ? -0.356 5.855 11.537 1.00 95.88 92 ILE A N 1
ATOM 723 C CA . ILE A 1 92 ? -0.861 5.650 10.171 1.00 95.88 92 ILE A CA 1
ATOM 724 C C . ILE A 1 92 ? -1.100 6.995 9.479 1.00 95.88 92 ILE A C 1
ATOM 726 O O . ILE A 1 92 ? -0.658 7.181 8.348 1.00 95.88 92 ILE A O 1
ATOM 730 N N . LEU A 1 93 ? -1.754 7.947 10.152 1.00 96.00 93 LEU A N 1
ATOM 731 C CA . LEU A 1 93 ? -2.019 9.277 9.594 1.00 96.00 93 LEU A CA 1
ATOM 732 C C . LEU A 1 93 ? -0.718 10.028 9.272 1.00 96.00 93 LEU A C 1
ATOM 734 O O . LEU A 1 93 ? -0.572 10.547 8.168 1.00 96.00 93 LEU A O 1
ATOM 738 N N . ALA A 1 94 ? 0.268 9.997 10.173 1.00 97.38 94 ALA A N 1
ATOM 739 C CA . ALA A 1 94 ? 1.580 10.599 9.928 1.00 97.38 94 ALA A CA 1
ATOM 740 C C . ALA A 1 94 ? 2.326 9.944 8.747 1.00 97.38 94 ALA A C 1
ATOM 742 O O . ALA A 1 94 ? 2.992 10.625 7.958 1.00 97.38 94 ALA A O 1
ATOM 743 N N . ALA A 1 95 ? 2.205 8.621 8.594 1.00 98.00 95 ALA A N 1
ATOM 744 C CA . ALA A 1 95 ? 2.767 7.909 7.451 1.00 98.00 95 ALA A CA 1
ATOM 745 C C . ALA A 1 95 ? 2.087 8.313 6.136 1.00 98.00 95 ALA A C 1
ATOM 747 O O . ALA A 1 95 ? 2.767 8.522 5.133 1.00 98.00 95 ALA A O 1
ATOM 748 N N . VAL A 1 96 ? 0.763 8.483 6.144 1.00 97.81 96 VAL A N 1
ATOM 749 C CA . VAL A 1 96 ? -0.011 8.936 4.980 1.00 97.81 96 VAL A CA 1
ATOM 750 C C . VAL A 1 96 ? 0.364 10.357 4.566 1.00 97.81 96 VAL A C 1
ATOM 752 O O . VAL A 1 96 ? 0.580 10.599 3.382 1.00 97.81 96 VAL A O 1
ATOM 755 N N . GLU A 1 97 ? 0.535 11.282 5.510 1.00 97.75 97 GLU A N 1
ATOM 756 C CA . GLU A 1 97 ? 1.026 12.636 5.211 1.00 97.75 97 GLU A CA 1
ATOM 757 C C . GLU A 1 97 ? 2.435 12.626 4.595 1.00 97.75 97 GLU A C 1
ATOM 759 O O . GLU A 1 97 ? 2.729 13.377 3.665 1.00 97.75 97 GLU A O 1
ATOM 764 N N . THR A 1 98 ? 3.311 11.732 5.059 1.00 98.44 98 THR A N 1
ATOM 765 C CA . THR A 1 98 ? 4.646 11.566 4.462 1.00 98.44 98 THR A CA 1
ATOM 766 C C . THR A 1 98 ? 4.554 10.999 3.040 1.00 98.44 98 THR A C 1
ATOM 768 O O . THR A 1 98 ? 5.243 11.472 2.132 1.00 98.44 98 THR A O 1
ATOM 771 N N . LEU A 1 99 ? 3.677 10.013 2.824 1.00 98.31 99 LEU A N 1
ATOM 772 C CA . LEU A 1 99 ? 3.436 9.403 1.514 1.00 98.31 99 LEU A CA 1
ATOM 773 C C . LEU A 1 99 ? 2.806 10.382 0.512 1.00 98.31 99 LEU A C 1
ATOM 775 O O . LEU A 1 99 ? 3.070 10.272 -0.681 1.00 98.31 99 LEU A O 1
ATOM 779 N N . GLU A 1 100 ? 2.034 11.368 0.968 1.00 97.94 100 GLU A N 1
ATOM 780 C CA . GLU A 1 100 ? 1.521 12.457 0.125 1.00 97.94 100 GLU A CA 1
ATOM 781 C C . GLU A 1 100 ? 2.676 13.268 -0.486 1.00 97.94 100 GLU A C 1
ATOM 783 O O . GLU A 1 100 ? 2.721 13.510 -1.696 1.00 97.94 100 GLU A O 1
ATOM 788 N N . GLY A 1 101 ? 3.662 13.635 0.341 1.00 96.88 101 GLY A N 1
ATOM 789 C CA . GLY A 1 101 ? 4.882 14.303 -0.116 1.00 96.88 101 GLY A CA 1
ATOM 790 C C . GLY A 1 101 ? 5.701 13.428 -1.067 1.00 96.88 101 GLY A C 1
ATOM 791 O O . GLY A 1 101 ? 6.202 13.912 -2.087 1.00 96.88 101 GLY A O 1
ATOM 792 N N . ALA A 1 102 ? 5.782 12.128 -0.776 1.00 96.69 102 ALA A N 1
ATOM 793 C CA . ALA A 1 102 ? 6.441 11.153 -1.634 1.00 96.69 102 ALA A CA 1
ATOM 794 C C . ALA A 1 102 ? 5.771 11.048 -3.009 1.00 96.69 102 ALA A C 1
ATOM 796 O O . ALA A 1 102 ? 6.466 11.080 -4.024 1.00 96.69 102 ALA A O 1
ATOM 797 N N . LEU A 1 103 ? 4.436 10.989 -3.063 1.00 97.25 103 LEU A N 1
ATOM 798 C CA . LEU A 1 103 ? 3.678 10.942 -4.311 1.00 97.25 103 LEU A CA 1
ATOM 799 C C . LEU A 1 103 ? 3.941 12.196 -5.145 1.00 97.25 103 LEU A C 1
ATOM 801 O O . LEU A 1 103 ? 4.229 12.097 -6.338 1.00 97.25 103 LEU A O 1
ATOM 805 N N . LYS A 1 104 ? 3.926 13.378 -4.519 1.00 94.62 104 LYS A N 1
ATOM 806 C CA . LYS A 1 104 ? 4.254 14.640 -5.194 1.00 94.62 104 LYS A CA 1
ATOM 807 C C . LYS A 1 104 ? 5.666 14.629 -5.790 1.00 94.62 104 LYS A C 1
ATOM 809 O O . LYS A 1 104 ? 5.846 15.060 -6.925 1.00 94.62 104 LYS A O 1
ATOM 814 N N . GLY A 1 105 ? 6.652 14.134 -5.041 1.00 91.94 105 GLY A N 1
ATOM 815 C CA . GLY A 1 105 ? 8.049 14.077 -5.481 1.00 91.94 105 GLY A CA 1
ATOM 816 C C . GLY A 1 105 ? 8.308 13.039 -6.577 1.00 91.94 105 GLY A C 1
ATOM 817 O O . GLY A 1 105 ? 8.992 13.335 -7.554 1.00 91.94 105 GLY A O 1
ATOM 818 N N . CYS A 1 106 ? 7.747 11.836 -6.439 1.00 89.56 106 CYS A N 1
ATOM 819 C CA . CYS A 1 106 ? 8.019 10.712 -7.341 1.00 89.56 106 CYS A CA 1
ATOM 820 C C . CYS A 1 106 ? 7.224 10.801 -8.649 1.00 89.56 106 CYS A C 1
ATOM 822 O O . CYS A 1 106 ? 7.735 10.457 -9.713 1.00 89.56 106 CYS A O 1
ATOM 824 N N . SER A 1 107 ? 5.981 11.289 -8.589 1.00 87.94 107 SER A N 1
ATOM 825 C CA . SER A 1 107 ? 5.063 11.227 -9.730 1.00 87.94 107 SER A CA 1
ATOM 826 C C . SER A 1 107 ? 5.452 12.120 -10.906 1.00 87.94 107 SER A C 1
ATOM 828 O O . SER A 1 107 ? 5.005 11.863 -12.023 1.00 87.94 107 SER A O 1
ATOM 830 N N . LYS A 1 108 ? 6.261 13.169 -10.696 1.00 87.31 108 LYS A N 1
ATOM 831 C CA . LYS A 1 108 ? 6.561 14.189 -11.724 1.00 87.31 108 LYS A CA 1
ATOM 832 C C . LYS A 1 108 ? 5.262 14.740 -12.348 1.00 87.31 108 LYS A C 1
ATOM 834 O O . LYS A 1 108 ? 5.137 14.801 -13.568 1.00 87.31 108 LYS A O 1
ATOM 839 N N . GLU A 1 109 ? 4.285 15.064 -11.491 1.00 88.50 109 GLU A N 1
ATOM 840 C CA . GLU A 1 109 ? 2.929 15.544 -11.839 1.00 88.50 109 GLU A CA 1
ATOM 841 C C . GLU A 1 109 ? 2.035 14.527 -12.575 1.00 88.50 109 GLU A C 1
ATOM 843 O O . GLU A 1 109 ? 1.012 14.882 -13.163 1.00 88.50 109 GLU A O 1
ATOM 848 N N . LYS A 1 110 ? 2.390 13.241 -12.534 1.00 93.75 110 LYS A N 1
ATOM 849 C CA . LYS A 1 110 ? 1.610 12.154 -13.137 1.00 93.75 110 LYS A CA 1
ATOM 850 C C . LYS A 1 110 ? 0.741 11.421 -12.094 1.00 93.75 110 LYS A C 1
ATOM 852 O O . LYS A 1 110 ? 0.793 11.739 -10.908 1.00 93.75 110 LYS A O 1
ATOM 857 N N . PRO A 1 111 ? -0.122 10.474 -12.507 1.00 94.25 111 PRO A N 1
ATOM 858 C CA . PRO A 1 111 ? -1.124 9.908 -11.605 1.00 94.25 111 PRO A CA 1
ATOM 859 C C . PRO A 1 111 ? -0.628 8.973 -10.495 1.00 94.25 111 PRO A C 1
ATOM 861 O O . PRO A 1 111 ? -1.369 8.781 -9.532 1.00 94.25 111 PRO A O 1
ATOM 864 N N . PHE A 1 112 ? 0.561 8.385 -10.633 1.00 96.75 112 PHE A N 1
ATOM 865 C CA . PHE A 1 112 ? 1.056 7.289 -9.794 1.00 96.75 112 PHE A CA 1
ATOM 866 C C . PHE A 1 112 ? 2.440 7.587 -9.208 1.00 96.75 112 PHE A C 1
ATOM 868 O O . PHE A 1 112 ? 3.148 8.474 -9.691 1.00 96.75 112 PHE A O 1
ATOM 875 N N . PHE A 1 113 ? 2.866 6.814 -8.206 1.00 95.94 113 PHE A N 1
ATOM 876 C CA . PHE A 1 113 ? 4.243 6.868 -7.700 1.00 95.94 113 PHE A CA 1
ATOM 877 C C . PHE A 1 113 ? 5.253 6.450 -8.775 1.00 95.94 113 PHE A C 1
ATOM 879 O O . PHE A 1 113 ? 6.315 7.059 -8.880 1.00 95.94 113 PHE A O 1
ATOM 886 N N . GLY A 1 114 ? 4.895 5.479 -9.625 1.00 92.69 114 GLY A N 1
ATOM 887 C CA . GLY A 1 114 ? 5.622 5.134 -10.856 1.00 92.69 114 GLY A CA 1
ATOM 888 C C . GLY A 1 114 ? 5.523 6.191 -11.969 1.00 92.69 114 GLY A C 1
ATOM 889 O O . GLY A 1 114 ? 5.995 5.992 -13.090 1.00 92.69 114 GLY A O 1
ATOM 890 N N . GLY A 1 115 ? 4.898 7.336 -11.695 1.00 91.56 115 GLY A N 1
ATOM 891 C CA . GLY A 1 115 ? 4.660 8.394 -12.656 1.00 91.56 115 GLY A CA 1
ATOM 892 C C . GLY A 1 115 ? 3.435 8.107 -13.519 1.00 91.56 115 GLY A C 1
ATOM 893 O O . GLY A 1 115 ? 2.297 8.254 -13.075 1.00 91.56 115 GLY A O 1
ATOM 894 N N . GLY A 1 116 ? 3.659 7.796 -14.798 1.00 91.00 116 GLY A N 1
ATOM 895 C CA . GLY A 1 116 ? 2.574 7.638 -15.781 1.00 91.00 116 GLY A CA 1
ATOM 896 C C . GLY A 1 116 ? 1.834 6.308 -15.669 1.00 91.00 116 GLY A C 1
ATOM 897 O O . GLY A 1 116 ? 0.707 6.191 -16.138 1.00 91.00 116 GLY A O 1
ATOM 898 N N . THR A 1 117 ? 2.470 5.327 -15.039 1.00 90.19 117 THR A N 1
ATOM 899 C CA . THR A 1 117 ? 1.999 3.954 -14.885 1.00 90.19 117 THR A CA 1
ATOM 900 C C . THR A 1 117 ? 2.165 3.517 -13.434 1.00 90.19 117 THR A C 1
ATOM 902 O O . THR A 1 117 ? 2.929 4.116 -12.677 1.00 90.19 117 THR A O 1
ATOM 905 N N . VAL A 1 118 ? 1.439 2.469 -13.050 1.00 93.31 118 VAL A N 1
ATOM 906 C CA . VAL A 1 118 ? 1.576 1.819 -11.741 1.00 93.31 118 VAL A CA 1
ATOM 907 C C . VAL A 1 118 ? 2.995 1.270 -11.588 1.00 93.31 118 VAL A C 1
ATOM 909 O O . VAL A 1 118 ? 3.452 0.521 -12.448 1.00 93.31 118 VAL A O 1
ATOM 912 N N . GLY A 1 119 ? 3.667 1.622 -10.493 1.00 92.88 119 GLY A N 1
ATOM 913 C CA . GLY A 1 119 ? 4.966 1.072 -10.108 1.00 92.88 119 GLY A CA 1
ATOM 914 C C . GLY A 1 119 ? 4.917 0.255 -8.814 1.00 92.88 119 GLY A C 1
ATOM 915 O O . GLY A 1 119 ? 3.859 0.035 -8.222 1.00 92.88 119 GLY A O 1
ATOM 916 N N . LEU A 1 120 ? 6.090 -0.166 -8.338 1.00 93.38 120 LEU A N 1
ATOM 917 C CA . LEU A 1 120 ? 6.250 -0.949 -7.106 1.00 93.38 120 LEU A CA 1
ATOM 918 C C . LEU A 1 120 ? 5.545 -0.312 -5.898 1.00 93.38 120 LEU A C 1
ATOM 920 O O . LEU A 1 120 ? 4.828 -0.993 -5.169 1.00 93.38 120 LEU A O 1
ATOM 924 N N . VAL A 1 121 ? 5.735 0.992 -5.689 1.00 96.06 121 VAL A N 1
ATOM 925 C CA . VAL A 1 121 ? 5.163 1.713 -4.538 1.00 96.06 121 VAL A CA 1
ATOM 926 C C . VAL A 1 121 ? 3.635 1.746 -4.616 1.00 96.06 121 VAL A C 1
ATOM 928 O O . VAL A 1 121 ? 2.968 1.542 -3.603 1.00 96.06 121 VAL A O 1
ATOM 931 N N . ASP A 1 122 ? 3.078 1.921 -5.819 1.00 97.12 122 ASP A N 1
ATOM 932 C CA . ASP A 1 122 ? 1.632 1.883 -6.046 1.00 97.12 122 ASP A CA 1
ATOM 933 C C . ASP A 1 122 ? 1.048 0.509 -5.700 1.00 97.12 122 ASP A C 1
ATOM 935 O O . ASP A 1 122 ? 0.007 0.434 -5.056 1.00 97.12 122 ASP A O 1
ATOM 939 N N . ILE A 1 123 ? 1.728 -0.580 -6.075 1.00 95.12 123 ILE A N 1
ATOM 940 C CA . ILE A 1 123 ? 1.303 -1.948 -5.742 1.00 95.12 123 ILE A CA 1
ATOM 941 C C . ILE A 1 123 ? 1.356 -2.174 -4.228 1.00 95.12 123 ILE A C 1
ATOM 943 O O . ILE A 1 123 ? 0.391 -2.674 -3.647 1.00 95.12 123 ILE A O 1
ATOM 947 N N . MET A 1 124 ? 2.461 -1.782 -3.588 1.00 95.44 124 MET A N 1
ATOM 948 C CA . MET A 1 124 ? 2.665 -1.967 -2.149 1.00 95.44 124 MET A CA 1
ATOM 949 C C . MET A 1 124 ? 1.627 -1.203 -1.326 1.00 95.44 124 MET A C 1
ATOM 951 O O . MET A 1 124 ? 1.027 -1.771 -0.416 1.00 95.44 124 MET A O 1
ATOM 955 N N . LEU A 1 125 ? 1.359 0.063 -1.654 1.00 97.50 125 LEU A N 1
ATOM 956 C CA . LEU A 1 125 ? 0.348 0.848 -0.945 1.00 97.50 125 LEU A CA 1
ATOM 957 C C . LEU A 1 125 ? -1.072 0.407 -1.325 1.00 97.50 125 LEU A C 1
ATOM 959 O O . LEU A 1 125 ? -1.926 0.226 -0.457 1.00 97.50 125 LEU A O 1
ATOM 963 N N . GLY A 1 126 ? -1.318 0.184 -2.617 1.00 97.12 126 GLY A N 1
ATOM 964 C CA . GLY A 1 126 ? -2.629 -0.134 -3.181 1.00 97.12 126 GLY A CA 1
ATOM 965 C C . GLY A 1 126 ? -3.221 -1.442 -2.664 1.00 97.12 126 GLY A C 1
ATOM 966 O O . GLY A 1 126 ? -4.431 -1.527 -2.447 1.00 97.12 126 GLY A O 1
ATOM 967 N N . ALA A 1 127 ? -2.376 -2.432 -2.359 1.00 95.38 127 ALA A N 1
ATOM 968 C CA . ALA A 1 127 ? -2.792 -3.686 -1.728 1.00 95.38 127 ALA A CA 1
ATOM 969 C C . ALA A 1 127 ? -3.517 -3.486 -0.381 1.00 95.38 127 ALA A C 1
ATOM 971 O O . ALA A 1 127 ? -4.288 -4.347 0.044 1.00 95.38 127 ALA A O 1
ATOM 972 N N . HIS A 1 128 ? -3.306 -2.344 0.281 1.00 95.12 128 HIS A N 1
ATOM 973 C CA . HIS A 1 128 ? -3.861 -2.045 1.597 1.00 95.12 128 HIS A CA 1
ATOM 974 C C . HIS A 1 128 ? -5.155 -1.217 1.555 1.00 95.12 128 HIS A C 1
ATOM 976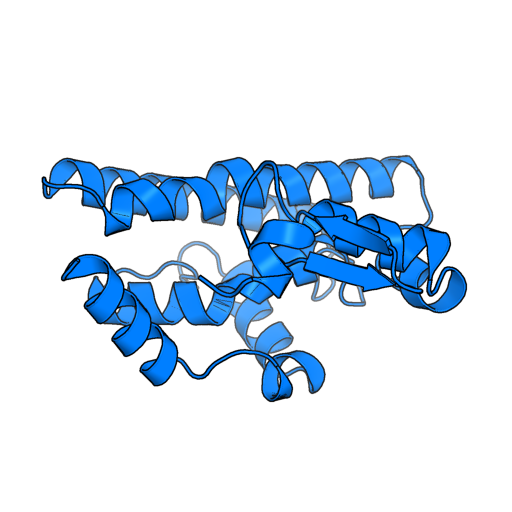 O O . HIS A 1 128 ? -5.776 -1.039 2.603 1.00 95.12 128 HIS A O 1
ATOM 982 N N . ILE A 1 129 ? -5.617 -0.761 0.380 1.00 95.69 129 ILE A N 1
ATOM 983 C CA . ILE A 1 129 ? -6.841 0.056 0.238 1.00 95.69 129 ILE A CA 1
ATOM 984 C C . ILE A 1 129 ? -8.072 -0.587 0.910 1.00 95.69 129 ILE A C 1
ATOM 986 O O . ILE A 1 129 ? -8.779 0.114 1.639 1.00 95.69 129 ILE A O 1
ATOM 990 N N . PRO A 1 130 ? -8.353 -1.898 0.754 1.00 94.50 130 PRO A N 1
ATOM 991 C CA . PRO A 1 130 ? -9.494 -2.518 1.431 1.00 94.50 130 PRO A CA 1
ATOM 992 C C . PRO A 1 130 ? -9.365 -2.502 2.956 1.00 94.50 130 PRO A C 1
ATOM 994 O O . PRO A 1 130 ? -10.351 -2.287 3.658 1.00 94.50 130 PRO A O 1
ATOM 997 N N . GLY A 1 131 ? -8.145 -2.697 3.468 1.00 93.06 131 GLY A N 1
ATOM 998 C CA . GLY A 1 131 ? -7.848 -2.596 4.894 1.00 93.06 131 GLY A CA 1
ATOM 999 C C . GLY A 1 131 ? -8.097 -1.183 5.408 1.00 93.06 131 GLY A C 1
ATOM 1000 O O . GLY A 1 131 ? -8.801 -1.022 6.402 1.00 93.06 131 GLY A O 1
ATOM 1001 N N . VAL A 1 132 ? -7.596 -0.170 4.690 1.00 94.62 132 VAL A N 1
ATOM 1002 C CA . VAL A 1 132 ? -7.836 1.258 4.964 1.00 94.62 132 VAL A CA 1
ATOM 1003 C C . VAL A 1 132 ? -9.324 1.538 5.093 1.00 94.62 132 VAL A C 1
ATOM 1005 O O . VAL A 1 132 ? -9.767 1.941 6.165 1.00 94.62 132 VAL A O 1
ATOM 1008 N N . ARG A 1 133 ? -10.105 1.226 4.054 1.00 94.50 133 ARG A N 1
ATOM 1009 C CA . ARG A 1 133 ? -11.555 1.463 4.036 1.00 94.50 133 ARG A CA 1
ATOM 1010 C C . ARG A 1 133 ? -12.272 0.745 5.183 1.00 94.50 133 ARG A C 1
ATOM 1012 O O . ARG A 1 133 ? -13.174 1.308 5.795 1.00 94.50 133 ARG A O 1
ATOM 1019 N N . ALA A 1 134 ? -11.856 -0.477 5.522 1.00 93.38 134 ALA A N 1
ATOM 1020 C CA . ALA A 1 134 ? -12.416 -1.201 6.661 1.00 93.38 134 ALA A CA 1
ATOM 1021 C C . ALA A 1 134 ? -12.111 -0.511 8.002 1.00 93.38 134 ALA A C 1
ATOM 1023 O O . ALA A 1 134 ? -12.991 -0.415 8.857 1.00 93.38 134 ALA A O 1
ATOM 1024 N N . THR A 1 135 ? -10.895 0.005 8.189 1.00 91.06 135 THR A N 1
ATOM 1025 C CA . THR A 1 135 ? -10.535 0.773 9.391 1.00 91.06 135 THR A CA 1
ATOM 1026 C C . THR A 1 135 ? -11.308 2.079 9.484 1.00 91.06 135 THR A C 1
ATOM 1028 O O . THR A 1 135 ? -11.776 2.415 10.570 1.00 91.06 135 THR A O 1
ATOM 1031 N N . GLU A 1 136 ? -11.501 2.794 8.377 1.00 93.56 136 GLU A N 1
ATOM 1032 C CA . GLU A 1 136 ? -12.331 4.006 8.345 1.00 93.56 136 GLU A CA 1
ATOM 1033 C C . GLU A 1 136 ? -13.775 3.704 8.777 1.00 93.56 136 GLU A C 1
ATOM 1035 O O . GLU A 1 136 ? -14.326 4.410 9.619 1.00 93.56 136 GLU A O 1
ATOM 1040 N N . VAL A 1 137 ? -14.363 2.599 8.299 1.00 93.38 137 VAL A N 1
ATOM 1041 C CA . VAL A 1 137 ? -15.699 2.138 8.726 1.00 93.38 137 VAL A CA 1
ATOM 1042 C C . VAL A 1 137 ? -15.747 1.812 10.222 1.00 93.38 137 VAL A C 1
ATOM 1044 O O . VAL A 1 137 ? -16.723 2.140 10.892 1.00 93.38 137 VAL A O 1
ATOM 1047 N N . LEU A 1 138 ? -14.716 1.154 10.755 1.00 89.31 138 LEU A N 1
ATOM 1048 C CA . LEU A 1 138 ? -14.697 0.687 12.145 1.00 89.31 138 LEU A CA 1
ATOM 1049 C C . LEU A 1 138 ? -14.380 1.789 13.160 1.00 89.31 138 LEU A C 1
ATOM 1051 O O . LEU A 1 138 ? -14.840 1.718 14.296 1.00 89.31 138 LEU A O 1
ATOM 1055 N N . THR A 1 139 ? -13.572 2.774 12.774 1.00 87.56 139 THR A N 1
ATOM 1056 C CA . THR A 1 139 ? -13.036 3.797 13.689 1.00 87.56 139 THR A CA 1
ATOM 1057 C C . THR A 1 139 ? -13.629 5.183 13.452 1.00 87.56 139 THR A C 1
ATOM 1059 O O . THR A 1 139 ? -13.507 6.054 14.308 1.00 87.56 139 THR A O 1
ATOM 1062 N N . GLY A 1 140 ? -14.242 5.418 12.287 1.00 90.62 140 GLY A N 1
ATOM 1063 C CA . GLY A 1 140 ? -14.667 6.744 11.837 1.00 90.62 140 GLY A CA 1
ATOM 1064 C C . GLY A 1 140 ? -13.514 7.659 11.404 1.00 90.62 140 GLY A C 1
ATOM 1065 O O . GLY A 1 140 ? -13.766 8.796 11.000 1.00 90.62 140 GLY A O 1
ATOM 1066 N N . ALA A 1 141 ? -12.259 7.197 11.475 1.00 90.19 141 ALA A N 1
ATOM 1067 C CA . ALA A 1 141 ? -11.115 7.947 10.974 1.00 90.19 141 ALA A CA 1
ATOM 1068 C C . ALA A 1 141 ? -11.197 8.116 9.448 1.00 90.19 141 ALA A C 1
ATOM 1070 O O . ALA A 1 141 ? -11.807 7.308 8.754 1.00 90.19 141 ALA A O 1
ATOM 1071 N N . LYS A 1 142 ? -10.549 9.160 8.926 1.00 92.88 142 LYS A N 1
ATOM 1072 C CA . LYS A 1 142 ? -10.347 9.363 7.484 1.00 92.88 142 LYS A CA 1
ATOM 1073 C C . LYS A 1 142 ? -8.856 9.291 7.204 1.00 92.88 142 LYS A C 1
ATOM 1075 O O . LYS A 1 142 ? -8.138 10.231 7.536 1.00 92.88 142 LYS A O 1
ATOM 1080 N N . ILE A 1 143 ? -8.401 8.174 6.653 1.00 94.50 143 ILE A N 1
ATOM 1081 C CA . ILE A 1 143 ? -6.982 7.885 6.444 1.00 94.50 143 ILE A CA 1
ATOM 1082 C C . ILE A 1 143 ? -6.514 8.575 5.161 1.00 94.50 143 ILE A C 1
ATOM 1084 O O . ILE A 1 143 ? -5.666 9.461 5.224 1.00 94.50 143 ILE A O 1
ATOM 1088 N N . PHE A 1 144 ? -7.117 8.261 4.010 1.00 94.94 144 PHE A N 1
ATOM 1089 C CA . PHE A 1 144 ? -6.862 8.986 2.757 1.00 94.94 144 PHE A CA 1
ATOM 1090 C C . PHE A 1 144 ? -7.826 10.170 2.630 1.00 94.94 144 PHE A C 1
ATOM 1092 O O . PHE A 1 144 ? -8.798 10.158 1.877 1.00 94.94 144 PHE A O 1
ATOM 1099 N N . ASN A 1 145 ? -7.585 11.197 3.444 1.00 93.44 145 ASN A N 1
ATOM 1100 C CA . ASN A 1 145 ? -8.458 12.357 3.565 1.00 93.44 145 ASN A CA 1
ATOM 1101 C C . ASN A 1 145 ? -8.107 13.442 2.540 1.00 93.44 145 ASN A C 1
ATOM 1103 O O . ASN A 1 145 ? -7.086 14.102 2.682 1.00 93.44 145 ASN A O 1
ATOM 1107 N N . ALA A 1 146 ? -9.004 13.740 1.597 1.00 95.88 146 ALA A N 1
ATOM 1108 C CA . ALA A 1 146 ? -8.761 14.751 0.564 1.00 95.88 146 ALA A CA 1
ATOM 1109 C C . ALA A 1 146 ? -8.474 16.175 1.095 1.00 95.88 146 ALA A C 1
ATOM 1111 O O . ALA A 1 146 ? -7.907 16.990 0.374 1.00 95.88 146 ALA A O 1
ATOM 1112 N N . ALA A 1 147 ? -8.851 16.492 2.340 1.00 95.69 147 ALA A N 1
ATOM 1113 C CA . ALA A 1 147 ? -8.532 17.779 2.962 1.00 95.69 147 ALA A CA 1
ATOM 1114 C C . ALA A 1 147 ? -7.070 17.887 3.441 1.00 95.69 147 ALA A C 1
ATOM 1116 O O . ALA A 1 147 ? -6.579 18.997 3.622 1.00 95.69 147 ALA A O 1
ATOM 1117 N N . ILE A 1 148 ? -6.398 16.754 3.670 1.00 95.12 148 ILE A N 1
ATOM 1118 C CA . ILE A 1 148 ? -5.032 16.680 4.218 1.00 95.12 148 ILE A CA 1
ATOM 1119 C C . ILE A 1 148 ? -4.076 16.096 3.173 1.00 95.12 148 ILE A C 1
ATOM 1121 O O . ILE A 1 148 ? -3.002 16.640 2.938 1.00 95.12 148 ILE A O 1
ATOM 1125 N N . THR A 1 149 ? -4.495 15.017 2.513 1.00 97.25 149 THR A N 1
ATOM 1126 C CA . THR A 1 149 ? -3.746 14.267 1.501 1.00 97.25 149 THR A CA 1
ATOM 1127 C C . THR A 1 149 ? -4.528 14.170 0.180 1.00 97.25 149 THR A C 1
ATOM 1129 O O . THR A 1 149 ? -4.996 13.096 -0.216 1.00 97.25 149 THR A O 1
ATOM 1132 N N . PRO A 1 150 ? -4.750 15.308 -0.510 1.00 97.25 150 PRO A N 1
ATOM 1133 C CA . PRO A 1 150 ? -5.544 15.362 -1.738 1.00 97.25 150 PRO A CA 1
ATOM 1134 C C . PRO A 1 150 ? -4.990 14.499 -2.879 1.00 97.25 150 PRO A C 1
ATOM 1136 O O . PRO A 1 150 ? -5.780 13.932 -3.639 1.00 97.25 150 PRO A O 1
ATOM 1139 N N . LEU A 1 151 ? -3.666 14.378 -3.023 1.00 97.62 151 LEU A N 1
ATOM 1140 C CA . LEU A 1 151 ? -3.059 13.570 -4.081 1.00 97.62 151 LEU A CA 1
ATOM 1141 C C . LEU A 1 151 ? -3.289 12.084 -3.822 1.00 97.62 151 LEU A C 1
ATOM 1143 O O . LEU A 1 151 ? -3.686 11.375 -4.744 1.00 97.62 151 LEU A O 1
ATOM 1147 N N . LEU A 1 152 ? -3.107 11.618 -2.584 1.00 97.94 152 LEU A N 1
ATOM 1148 C CA . LEU A 1 152 ? -3.373 10.233 -2.200 1.00 97.94 152 LEU A CA 1
ATOM 1149 C C . LEU A 1 152 ? -4.856 9.879 -2.257 1.00 97.94 152 LEU A C 1
ATOM 1151 O O . LEU A 1 152 ? -5.196 8.776 -2.682 1.00 97.94 152 LEU A O 1
ATOM 1155 N N . ALA A 1 153 ? -5.749 10.797 -1.882 1.00 97.06 153 ALA A N 1
ATOM 1156 C CA . ALA A 1 153 ? -7.184 10.586 -2.046 1.00 97.06 153 ALA A CA 1
ATOM 1157 C 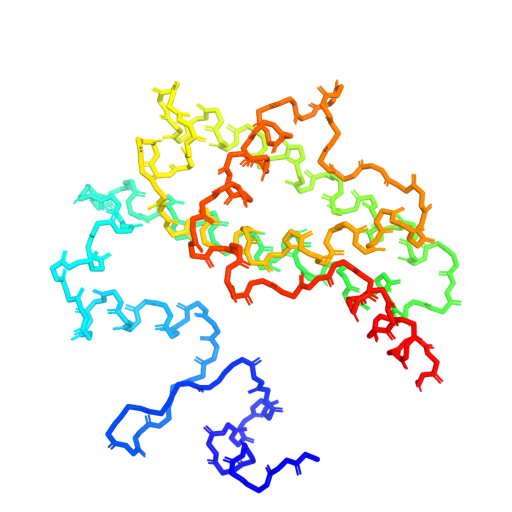C . ALA A 1 153 ? -7.530 10.350 -3.527 1.00 97.06 153 ALA A C 1
ATOM 1159 O O . ALA A 1 153 ? -8.196 9.376 -3.872 1.00 97.06 153 ALA A O 1
ATOM 1160 N N . LEU A 1 154 ? -6.997 11.184 -4.425 1.00 96.94 154 LEU A N 1
ATOM 1161 C CA . LEU A 1 154 ? -7.212 11.035 -5.863 1.00 96.94 154 LEU A CA 1
ATOM 1162 C C . LEU A 1 154 ? -6.526 9.788 -6.444 1.00 96.94 154 LEU A C 1
ATOM 1164 O O . LEU A 1 154 ? -7.087 9.112 -7.308 1.00 96.94 154 LEU A O 1
ATOM 1168 N N . TRP A 1 155 ? -5.318 9.476 -5.981 1.00 98.06 155 TRP A N 1
ATOM 1169 C CA . TRP A 1 155 ? -4.586 8.261 -6.333 1.00 98.06 155 TRP A CA 1
ATOM 1170 C C . TRP A 1 155 ? -5.363 7.002 -5.933 1.00 98.06 155 TRP A C 1
ATOM 1172 O O . TRP A 1 155 ? -5.445 6.076 -6.733 1.00 98.06 155 TRP A O 1
ATOM 1182 N N . THR A 1 156 ? -5.995 6.991 -4.755 1.00 96.88 156 THR A N 1
ATOM 1183 C CA . THR A 1 156 ? -6.778 5.849 -4.254 1.00 96.88 156 THR A CA 1
ATOM 1184 C C . THR A 1 156 ? -7.936 5.526 -5.192 1.00 96.88 156 THR A C 1
ATOM 1186 O O . THR A 1 156 ? -8.132 4.365 -5.550 1.00 96.88 156 THR A O 1
ATOM 1189 N N . GLU A 1 157 ? -8.666 6.550 -5.641 1.00 94.81 157 GLU A N 1
ATOM 1190 C CA . GLU A 1 157 ? -9.755 6.374 -6.605 1.00 94.81 157 GLU A CA 1
ATOM 1191 C C . GLU A 1 157 ? -9.225 5.872 -7.952 1.00 94.81 157 GLU A C 1
ATOM 1193 O O . GLU A 1 157 ? -9.705 4.873 -8.480 1.00 94.81 157 GLU A O 1
ATOM 1198 N N . ARG A 1 158 ? -8.160 6.485 -8.481 1.00 96.25 158 ARG A N 1
ATOM 1199 C CA . ARG A 1 158 ? -7.552 6.063 -9.755 1.00 96.25 158 ARG A CA 1
ATOM 1200 C C . ARG A 1 158 ? -7.043 4.626 -9.720 1.00 96.25 158 ARG A C 1
ATOM 1202 O O . ARG A 1 158 ? -7.266 3.886 -10.672 1.00 96.25 158 ARG A O 1
ATOM 1209 N N . PHE A 1 159 ? -6.357 4.236 -8.648 1.00 96.75 159 PHE A N 1
ATOM 1210 C CA . PHE A 1 159 ? -5.843 2.882 -8.474 1.00 96.75 159 PHE A CA 1
ATOM 1211 C C . PHE A 1 159 ? -6.991 1.879 -8.325 1.00 96.75 159 PHE A C 1
ATOM 1213 O O . PHE A 1 159 ? -6.964 0.819 -8.946 1.00 96.75 159 PHE A O 1
ATOM 1220 N N . GLY A 1 160 ? -8.025 2.226 -7.553 1.00 93.44 160 GLY A N 1
ATOM 1221 C CA . GLY A 1 160 ? -9.225 1.406 -7.390 1.00 93.44 160 GLY A CA 1
ATOM 1222 C C . GLY A 1 160 ? -10.026 1.216 -8.681 1.00 93.44 160 GLY A C 1
ATOM 1223 O O . GLY A 1 160 ? -10.703 0.201 -8.829 1.00 93.44 160 GLY A O 1
ATOM 1224 N N . GLU A 1 161 ? -9.922 2.144 -9.634 1.00 94.19 161 GLU A N 1
ATOM 1225 C CA . GLU A 1 161 ? -10.598 2.048 -10.929 1.00 94.19 161 GLU A CA 1
ATOM 1226 C C . GLU A 1 161 ? -9.914 1.107 -11.933 1.00 94.19 161 GLU A C 1
ATOM 1228 O O . GLU A 1 161 ? -10.548 0.705 -12.913 1.00 94.19 161 GLU A O 1
ATOM 1233 N N . LEU A 1 162 ? -8.666 0.701 -11.680 1.00 94.88 162 LEU A N 1
ATOM 1234 C CA . LEU A 1 162 ? -7.926 -0.226 -12.534 1.00 94.88 162 LEU A CA 1
ATOM 1235 C C . LEU A 1 162 ? -8.549 -1.635 -12.527 1.00 94.88 162 LEU A C 1
ATOM 1237 O O . LEU A 1 162 ? -8.963 -2.157 -11.488 1.00 94.88 162 LEU A O 1
ATOM 1241 N N . ASP A 1 163 ? -8.532 -2.299 -13.687 1.00 94.88 163 ASP A N 1
ATOM 1242 C CA . ASP A 1 163 ? -9.135 -3.628 -13.870 1.00 94.88 163 ASP A CA 1
ATOM 1243 C C . ASP A 1 163 ? -8.568 -4.696 -12.927 1.00 94.88 163 ASP A C 1
ATOM 1245 O O . ASP A 1 163 ? -9.308 -5.551 -12.439 1.00 94.88 163 ASP A O 1
ATOM 1249 N N . THR A 1 164 ? -7.254 -4.680 -12.683 1.00 92.25 164 THR A N 1
ATOM 1250 C CA . THR A 1 164 ? -6.592 -5.686 -11.841 1.00 92.25 164 THR A CA 1
ATOM 1251 C C . THR A 1 164 ? -6.988 -5.535 -10.367 1.00 92.25 164 THR A C 1
ATOM 1253 O O . THR A 1 164 ? -7.543 -6.494 -9.830 1.00 92.25 164 THR A O 1
ATOM 1256 N N . PRO A 1 165 ? -6.810 -4.367 -9.711 1.00 92.31 165 PRO A N 1
ATOM 1257 C CA . PRO A 1 165 ? -7.326 -4.107 -8.366 1.00 92.31 165 PRO A CA 1
ATOM 1258 C C . PRO A 1 165 ? -8.796 -4.489 -8.171 1.00 92.31 165 PRO A C 1
ATOM 1260 O O . PRO A 1 165 ? -9.096 -5.197 -7.215 1.00 92.31 165 PRO A O 1
ATOM 1263 N N . LYS A 1 166 ? -9.696 -4.134 -9.101 1.00 91.81 166 LYS A N 1
ATOM 1264 C CA . LYS A 1 166 ? -11.124 -4.509 -9.024 1.00 91.81 166 LYS A CA 1
ATOM 1265 C C . LYS A 1 166 ? -11.371 -6.015 -8.943 1.00 91.81 166 LYS A C 1
ATOM 1267 O O . LYS A 1 166 ? -12.351 -6.440 -8.341 1.00 91.81 166 LYS A O 1
ATOM 1272 N N . LYS A 1 167 ? -10.515 -6.820 -9.578 1.00 93.38 167 LYS A N 1
ATOM 1273 C CA . LYS A 1 167 ? -10.652 -8.283 -9.630 1.00 93.38 167 LYS A CA 1
ATOM 1274 C C . LYS A 1 167 ? -10.037 -8.988 -8.425 1.00 93.38 167 LYS A C 1
ATOM 1276 O O . LYS A 1 167 ? -10.502 -10.067 -8.072 1.00 93.38 167 LYS A O 1
ATOM 1281 N N . VAL A 1 168 ? -8.967 -8.433 -7.852 1.00 93.75 168 VAL A N 1
ATOM 1282 C CA . VAL A 1 168 ? -8.142 -9.140 -6.854 1.00 93.75 168 VAL A CA 1
ATOM 1283 C C . VAL A 1 168 ? -8.286 -8.600 -5.438 1.00 93.75 168 VAL A C 1
ATOM 1285 O O . VAL A 1 168 ? -8.019 -9.335 -4.487 1.00 93.75 168 VAL A O 1
ATOM 1288 N N . LEU A 1 169 ? -8.673 -7.333 -5.274 1.00 93.00 169 LEU A N 1
ATOM 1289 C CA . LEU A 1 169 ? -8.844 -6.755 -3.949 1.00 93.00 169 LEU A CA 1
ATOM 1290 C C . LEU A 1 169 ? -10.149 -7.258 -3.318 1.00 93.00 169 LEU A C 1
ATOM 1292 O O . LEU A 1 169 ? -11.184 -7.277 -3.986 1.00 93.00 169 LEU A O 1
ATOM 1296 N N . PRO A 1 170 ? -10.127 -7.651 -2.032 1.00 92.06 170 PRO A N 1
ATOM 1297 C CA . PRO A 1 170 ? -11.341 -8.031 -1.325 1.00 92.06 170 PRO A CA 1
ATOM 1298 C C . PRO A 1 170 ? -12.306 -6.849 -1.205 1.00 92.06 170 PRO A C 1
ATOM 1300 O O . PRO A 1 170 ? -11.894 -5.686 -1.139 1.00 92.06 170 PRO A O 1
ATOM 1303 N N . ASP A 1 171 ? -13.597 -7.157 -1.115 1.00 92.81 171 ASP A N 1
ATOM 1304 C CA . ASP A 1 171 ? -14.609 -6.150 -0.840 1.00 92.81 171 ASP A CA 1
ATOM 1305 C C . ASP A 1 171 ? -14.475 -5.604 0.594 1.00 92.81 171 ASP A C 1
ATOM 1307 O O . ASP A 1 171 ? -13.992 -6.271 1.517 1.00 92.81 171 ASP A O 1
ATOM 1311 N N . VAL A 1 172 ? -14.914 -4.359 0.787 1.00 91.88 172 VAL A N 1
ATOM 1312 C CA . VAL A 1 172 ? -14.758 -3.654 2.068 1.00 91.88 172 VAL A CA 1
ATOM 1313 C C . VAL A 1 172 ? -15.531 -4.351 3.190 1.00 91.88 172 VAL A C 1
ATOM 1315 O O . VAL A 1 172 ? -15.014 -4.453 4.300 1.00 91.88 172 VAL A O 1
ATOM 1318 N N . ASN A 1 173 ? -16.729 -4.881 2.920 1.00 91.88 173 ASN A N 1
ATOM 1319 C CA . ASN A 1 173 ? -17.539 -5.545 3.945 1.00 91.88 173 ASN A CA 1
ATOM 1320 C C . ASN A 1 173 ? -16.882 -6.852 4.401 1.00 91.88 173 ASN A C 1
ATOM 1322 O O . ASN A 1 173 ? -16.776 -7.105 5.602 1.00 91.88 173 ASN A O 1
ATOM 1326 N N . GLY A 1 174 ? -16.370 -7.645 3.459 1.00 91.44 174 GLY A N 1
ATOM 1327 C CA . GLY A 1 174 ? -15.578 -8.837 3.738 1.00 91.44 174 GLY A CA 1
ATOM 1328 C C . GLY A 1 174 ? -14.361 -8.525 4.609 1.00 91.44 174 GLY A C 1
ATOM 1329 O O . GLY A 1 174 ? -14.083 -9.256 5.567 1.00 91.44 174 GLY A O 1
ATOM 1330 N N . MET A 1 175 ? -13.679 -7.403 4.348 1.00 92.00 175 MET A N 1
ATOM 1331 C CA . MET A 1 175 ? -12.567 -6.953 5.187 1.00 92.00 175 MET A CA 1
ATOM 1332 C C . MET A 1 175 ? -12.992 -6.488 6.578 1.00 92.00 175 MET A C 1
ATOM 1334 O O . MET A 1 175 ? -12.336 -6.857 7.553 1.00 92.00 175 MET A O 1
ATOM 1338 N N . VAL A 1 176 ? -14.092 -5.745 6.708 1.00 91.75 176 VAL A N 1
ATOM 1339 C CA . VAL A 1 176 ? -14.644 -5.342 8.013 1.00 91.75 176 VAL A CA 1
ATOM 1340 C C . VAL A 1 176 ? -14.955 -6.572 8.869 1.00 91.75 176 VAL A C 1
ATOM 1342 O O . VAL A 1 176 ? -14.522 -6.655 10.019 1.00 91.75 176 VAL A O 1
ATOM 1345 N N . GLU A 1 177 ? -15.636 -7.570 8.305 1.00 91.75 177 GLU A N 1
ATOM 1346 C CA . GLU A 1 177 ? -15.980 -8.804 9.020 1.00 91.75 177 GLU A CA 1
ATOM 1347 C C . GLU A 1 177 ? -14.750 -9.655 9.361 1.00 91.75 177 GLU A C 1
ATOM 1349 O O . GLU A 1 177 ? -14.691 -10.322 10.397 1.00 91.75 177 GLU A O 1
ATOM 1354 N N . TYR A 1 178 ? -13.718 -9.633 8.519 1.00 87.62 178 TYR A N 1
ATOM 1355 C CA . TYR A 1 178 ? -12.436 -10.245 8.850 1.00 87.62 178 TYR A CA 1
ATOM 1356 C C . TYR A 1 178 ? -11.738 -9.550 10.030 1.00 87.62 178 TYR A C 1
ATOM 1358 O O . TYR A 1 178 ? -11.270 -10.235 10.942 1.00 87.62 178 TYR A O 1
ATOM 1366 N N . VAL A 1 179 ? -11.695 -8.214 10.050 1.00 84.62 179 VAL A N 1
ATOM 1367 C CA . VAL A 1 179 ? -11.074 -7.444 11.140 1.00 84.62 179 VAL A CA 1
ATOM 1368 C C . VAL A 1 179 ? -11.815 -7.663 12.459 1.00 84.62 179 VAL A C 1
ATOM 1370 O O . VAL A 1 179 ? -11.174 -7.971 13.462 1.00 84.62 179 VAL A O 1
ATOM 1373 N N . LYS A 1 180 ? -13.154 -7.619 12.463 1.00 86.25 180 LYS A N 1
ATOM 1374 C CA . LYS A 1 180 ? -13.958 -7.909 13.666 1.00 86.25 180 LYS A CA 1
ATOM 1375 C C . LYS A 1 180 ? -13.671 -9.303 14.228 1.00 86.25 180 LYS A C 1
ATOM 1377 O O . LYS A 1 180 ? -13.456 -9.455 15.427 1.00 86.25 180 LYS A O 1
ATOM 1382 N N . ARG A 1 181 ? -13.601 -10.325 13.363 1.00 85.88 181 ARG A N 1
ATOM 1383 C CA . ARG A 1 181 ? -13.249 -11.697 13.777 1.00 85.88 181 ARG A CA 1
ATOM 1384 C C . ARG A 1 181 ? -11.849 -11.787 14.379 1.00 85.88 181 ARG A C 1
ATOM 1386 O O . ARG A 1 181 ? -11.651 -12.553 15.311 1.00 85.88 181 ARG A O 1
ATOM 1393 N N . ARG A 1 182 ? -10.891 -11.016 13.857 1.00 79.00 182 ARG A N 1
ATOM 1394 C CA . ARG A 1 182 ? -9.516 -10.936 14.379 1.00 79.00 182 ARG A CA 1
ATOM 1395 C C . ARG A 1 182 ? -9.432 -10.244 15.739 1.00 79.00 182 ARG A C 1
ATOM 1397 O O . ARG A 1 182 ? -8.570 -10.619 16.516 1.00 79.00 182 ARG A O 1
ATOM 1404 N N . GLN A 1 183 ? -10.284 -9.256 16.009 1.00 75.56 183 GLN A N 1
ATOM 1405 C CA . GLN A 1 183 ? -10.339 -8.554 17.299 1.00 75.56 183 GLN A CA 1
ATOM 1406 C C . GLN A 1 183 ? -11.031 -9.372 18.399 1.00 75.56 183 GLN A C 1
ATOM 1408 O O . GLN A 1 183 ? -10.779 -9.149 19.577 1.00 75.56 183 GLN A O 1
ATOM 1413 N N . ALA A 1 184 ? -11.913 -10.300 18.022 1.00 74.88 184 ALA A N 1
ATOM 1414 C CA . ALA A 1 184 ? -12.625 -11.171 18.956 1.00 74.88 184 ALA A CA 1
ATOM 1415 C C . ALA A 1 184 ? -11.818 -12.411 19.407 1.00 74.88 184 ALA A C 1
ATOM 1417 O O . ALA A 1 184 ? -12.330 -13.193 20.209 1.00 74.88 184 ALA A O 1
ATOM 1418 N N . GLN A 1 185 ? -10.607 -12.616 18.870 1.00 61.69 185 GLN A N 1
ATOM 1419 C CA . GLN A 1 185 ? -9.688 -13.720 19.191 1.00 61.69 185 GLN A CA 1
ATOM 1420 C C . GLN A 1 185 ? -8.518 -13.226 20.039 1.00 61.69 185 GLN A C 1
ATOM 1422 O O . GLN A 1 185 ? -8.127 -13.972 20.963 1.00 61.69 185 GLN A O 1
#

pLDDT: mean 91.18, std 6.54, range [61.69, 98.44]

InterPro domains:
  IPR004045 Glutathione S-transferase, N-terminal [PF02798] (3-35)
  IPR004045 Glutathione S-transferase, N-terminal [PS50404] (1-43)
  IPR010987 Glutathione S-transferase, C-terminal-like [PS50405] (51-185)
  IPR036249 Thioredoxin-like superfamily [SSF52833] (2-37)
  IPR036282 Glutathione S-transferase, C-terminal domain superfamily [SSF47616] (47-182)
  IPR040079 Glutathione transferase family [SFLDS00019] (2-184)
  IPR045073 Glutathione S-transferase Omega/Tau-like [PTHR11260] (2-171)
  IPR045073 Glutathione S-transferase Omega/Tau-like [SFLDG01152] (2-184)
  IPR045074 Glutathione S-transferases Tau, C-terminal alpha-helical domain, plant [cd03185] (52-182)

Secondary structure (DSSP, 8-state):
--HHHHHH-TTT--S-EEEETTEEEESHHHHHHHIIIIISHHHHHTTS-SSHHHHHHHHHHHHHIIIIIITTHHHHHH-SSHHHHHHHHHHHHHHHHHHHHHHHHHHTTSSBTTBTS--HHHHHHHTTHHHHHHHHHHH---SS-TTT-HHHHHHHHHHHTSHHHHHHSPPHHHHHHHHHHHHT-